Protein AF-A0A3C0AWY4-F1 (afdb_monomer_lite)

Foldseek 3Di:
DDDPPVVVVVVVVVCCQPPNPLPDPCLLAADFQDDCVLVVLLVVLVVQADADDADALVVLLVLLVPLLLVVLVVQLVPQPQWDQDPVHIDDDQVRADADDVVSCNRVSLVVRLVRLLNYPPLQRSLSSLLSSLLSLLVSVVRHNNVVCPSVVVSVVSLSSSLSSLLNCLVDPDLVSNLNSLVSLLVSLLDPSNLLVLLSSLSSLLSLLSQLLDPSRLVSSVVSLVSNVVSLVVLLVVQDDPPPPPDDDDDDDDDPPPPDDDDDLVRLVVCCVVPVVVDDPNSSSVNSSVSNVVSSLSSVLNSCSSNVVSVVSLVSLLVVCVDVVSVVSNLSVCSSVVVVVVNVVSVVVSVVVPD

Sequence (354 aa):
MGNFNRRQDADDLTDYVNNGWLSSAEFDGPTFLWNHMIREASQEDAEQRNDVPVAGLSDANTVISMPMQWYFDGLASMVPTAERTEGGVEIPRMDMPTFRLDSQALSGVDAVVGNAVVSTRWLDAVGNLAKAVEMTARFVGNVADRDNEGFDYLKDLIQTVRVYVDAVACNADPMTGEQALRMITQVACNDDFRLNAMQMVELLSCGLSFAQWDDTRMFAYDALNKGLEAMGDFMAKHPAAGDSGGSRTGAKADPEQAAGQLSSDDLHNLAMLDPALLSDKEIAQTAGDQFEHAVQFLRHDLMRISGDADEADAFLRDHHDSEPLADAYAARLIAAERWQDLLNFVDLVERDAP

pLDDT: mean 85.35, std 16.56, range [28.7, 98.75]

Structure (mmCIF, N/CA/C/O backbone):
data_AF-A0A3C0AWY4-F1
#
_entry.id   AF-A0A3C0AWY4-F1
#
loop_
_atom_site.group_PDB
_atom_site.id
_atom_site.type_symbol
_atom_site.label_atom_id
_atom_site.label_alt_id
_atom_site.label_comp_id
_atom_site.label_asym_id
_atom_site.label_entity_id
_atom_site.label_seq_id
_atom_site.pdbx_PDB_ins_code
_atom_site.Cartn_x
_atom_site.Cartn_y
_atom_site.Cartn_z
_atom_site.occupancy
_atom_site.B_iso_or_equiv
_atom_site.auth_seq_id
_atom_site.auth_comp_id
_atom_site.auth_asym_id
_atom_site.auth_atom_id
_atom_site.pdbx_PD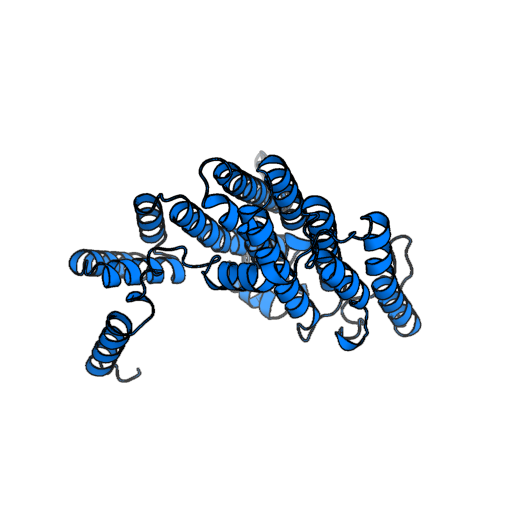B_model_num
ATOM 1 N N . MET A 1 1 ? -27.439 23.623 -15.590 1.00 40.75 1 MET A N 1
ATOM 2 C CA . MET A 1 1 ? -27.972 23.584 -14.214 1.00 40.75 1 MET A CA 1
ATOM 3 C C . MET A 1 1 ? -28.958 22.435 -14.141 1.00 40.75 1 MET A C 1
ATOM 5 O O . MET A 1 1 ? -30.057 22.558 -14.670 1.00 40.75 1 MET A O 1
ATOM 9 N N . GLY A 1 2 ? -28.502 21.284 -13.639 1.00 44.75 2 GLY A N 1
ATOM 10 C CA . GLY A 1 2 ? -29.345 20.105 -13.446 1.00 44.75 2 GLY A CA 1
ATOM 11 C C . GLY A 1 2 ? -30.441 20.408 -12.429 1.00 44.75 2 GLY A C 1
ATOM 12 O O . GLY A 1 2 ? -30.239 21.186 -11.501 1.00 44.75 2 GLY A O 1
ATOM 13 N N . ASN A 1 3 ? -31.628 19.864 -12.662 1.00 47.00 3 ASN A N 1
ATOM 14 C CA . ASN A 1 3 ? -32.795 20.096 -11.825 1.00 47.00 3 ASN A CA 1
ATOM 15 C C . ASN A 1 3 ? -32.606 19.327 -10.503 1.00 47.00 3 ASN A C 1
ATOM 17 O O . ASN A 1 3 ? -32.886 18.134 -10.461 1.00 47.00 3 ASN A O 1
ATOM 21 N N . PHE A 1 4 ? -32.083 19.988 -9.465 1.00 55.56 4 PHE A N 1
ATOM 22 C CA . PHE A 1 4 ? -31.931 19.425 -8.117 1.00 55.56 4 PHE A CA 1
ATOM 23 C C . PHE A 1 4 ? -33.300 19.006 -7.574 1.00 55.56 4 PHE A C 1
ATOM 25 O O . PHE A 1 4 ? -34.129 19.853 -7.221 1.00 55.56 4 PHE A O 1
ATOM 32 N N . ASN A 1 5 ? -33.560 17.702 -7.518 1.00 78.38 5 ASN A N 1
ATOM 33 C CA . ASN A 1 5 ? -34.783 17.174 -6.937 1.00 78.38 5 ASN A CA 1
ATOM 34 C C . ASN A 1 5 ? -34.539 16.877 -5.458 1.00 78.38 5 ASN A C 1
ATOM 36 O O . ASN A 1 5 ? -34.408 15.724 -5.071 1.00 78.38 5 ASN A O 1
ATOM 40 N N . ARG A 1 6 ? -34.558 17.929 -4.631 1.00 72.81 6 ARG A N 1
ATOM 41 C CA . ARG A 1 6 ? -34.290 17.868 -3.179 1.00 72.81 6 ARG A CA 1
ATOM 42 C C . ARG A 1 6 ? -35.059 16.784 -2.417 1.00 72.81 6 ARG A C 1
ATOM 44 O O . ARG A 1 6 ? -34.667 16.428 -1.316 1.00 72.81 6 ARG A O 1
ATOM 51 N N . ARG A 1 7 ? -36.196 16.320 -2.949 1.00 73.25 7 ARG A N 1
ATOM 52 C CA . ARG A 1 7 ? -36.949 15.199 -2.373 1.00 73.25 7 ARG A CA 1
ATOM 53 C C . ARG A 1 7 ? -36.264 13.863 -2.621 1.00 73.25 7 ARG A C 1
ATOM 55 O O . ARG A 1 7 ? -36.153 13.092 -1.688 1.00 73.25 7 ARG A O 1
ATOM 62 N N . GLN A 1 8 ? -35.805 13.635 -3.849 1.00 78.19 8 GLN A N 1
ATOM 63 C CA . GLN A 1 8 ? -35.058 12.433 -4.194 1.00 78.19 8 GLN A CA 1
ATOM 64 C C . GLN A 1 8 ? -33.749 12.384 -3.406 1.00 78.19 8 GLN A C 1
ATOM 66 O O . GLN A 1 8 ? -33.491 11.384 -2.764 1.00 78.19 8 GLN A O 1
ATOM 71 N N . ASP A 1 9 ? -33.007 13.492 -3.343 1.00 77.06 9 ASP A N 1
ATOM 72 C CA . ASP A 1 9 ? -31.740 13.548 -2.600 1.00 77.06 9 ASP A CA 1
ATOM 73 C C . ASP A 1 9 ? -31.945 13.284 -1.093 1.00 77.06 9 ASP A C 1
ATOM 75 O O . ASP A 1 9 ? -31.142 12.613 -0.451 1.00 77.06 9 ASP A O 1
ATOM 79 N N . ALA A 1 10 ? -33.046 13.784 -0.517 1.00 73.00 10 ALA A N 1
ATOM 80 C CA . ALA A 1 10 ? -33.399 13.518 0.876 1.00 73.00 10 ALA A CA 1
ATOM 81 C C . ALA A 1 10 ? -33.835 12.063 1.104 1.00 73.00 10 ALA A C 1
ATOM 83 O O . ALA A 1 10 ? -33.496 11.490 2.139 1.00 73.00 10 ALA A O 1
ATOM 84 N N . ASP A 1 11 ? -34.571 11.472 0.162 1.00 78.00 11 ASP A N 1
ATOM 85 C CA . ASP A 1 11 ? -34.963 10.063 0.210 1.00 78.00 11 ASP A CA 1
ATOM 86 C C . ASP A 1 11 ? -33.724 9.154 0.067 1.00 78.00 11 ASP A C 1
ATOM 88 O O . ASP A 1 11 ? -33.581 8.208 0.839 1.00 78.00 11 ASP A O 1
ATOM 92 N N . ASP A 1 12 ? -32.787 9.492 -0.824 1.00 78.12 12 ASP A N 1
ATOM 93 C CA . ASP A 1 12 ? -31.525 8.771 -1.043 1.00 78.12 12 ASP A CA 1
ATOM 94 C C . ASP A 1 12 ? -30.602 8.865 0.186 1.00 78.12 12 ASP A C 1
ATOM 96 O O . ASP A 1 12 ? -30.050 7.859 0.632 1.00 78.12 12 ASP A O 1
ATOM 100 N N . LEU A 1 13 ? -30.485 10.051 0.801 1.00 71.44 13 LEU A N 1
ATOM 101 C CA . LEU A 1 13 ? -29.760 10.223 2.063 1.00 71.44 13 LEU A CA 1
ATOM 102 C C . LEU A 1 13 ? -30.421 9.409 3.183 1.00 71.44 13 LEU A C 1
ATOM 104 O O . LEU A 1 13 ? -29.745 8.741 3.956 1.00 71.44 13 LEU A O 1
ATOM 108 N N . THR A 1 14 ? -31.753 9.432 3.262 1.00 73.06 14 THR A N 1
ATOM 109 C CA . THR A 1 14 ? -32.505 8.665 4.263 1.00 73.06 14 THR A CA 1
ATOM 110 C C . THR A 1 14 ? -32.286 7.162 4.081 1.00 73.06 14 THR A C 1
ATOM 112 O O . THR A 1 14 ? -32.142 6.447 5.073 1.00 73.06 14 THR A O 1
ATOM 115 N N . ASP A 1 15 ? -32.231 6.670 2.845 1.00 76.06 15 ASP A N 1
ATOM 116 C CA . ASP A 1 15 ? -31.934 5.267 2.548 1.00 76.06 15 ASP A CA 1
ATOM 117 C C . ASP A 1 15 ? -30.486 4.902 2.907 1.00 76.06 15 ASP A C 1
ATOM 119 O O . ASP A 1 15 ? -30.256 3.908 3.595 1.00 76.06 15 ASP A O 1
ATOM 123 N N . TYR A 1 16 ? -29.515 5.753 2.558 1.00 69.69 16 TYR A N 1
ATOM 124 C CA . TYR A 1 16 ? -28.108 5.580 2.932 1.00 69.69 16 TYR A CA 1
ATOM 125 C C . TYR A 1 16 ? -27.903 5.501 4.454 1.00 69.69 16 TYR A C 1
ATOM 127 O O . TYR A 1 16 ? -27.139 4.666 4.937 1.00 69.69 16 TYR A O 1
ATOM 135 N N . VAL A 1 17 ? -28.622 6.318 5.227 1.00 67.31 17 VAL A N 1
ATOM 136 C CA . VAL A 1 17 ? -28.543 6.311 6.697 1.00 67.31 17 VAL A CA 1
ATOM 137 C C . VAL A 1 17 ? -29.181 5.069 7.303 1.00 67.31 17 VAL A C 1
ATOM 139 O O . VAL A 1 17 ? -28.604 4.452 8.194 1.00 67.31 17 VAL A O 1
ATOM 142 N N . ASN A 1 18 ? -30.374 4.698 6.836 1.00 69.62 18 ASN A N 1
ATOM 143 C CA . ASN A 1 18 ? -31.156 3.641 7.477 1.00 69.62 18 ASN A CA 1
ATOM 144 C C . ASN A 1 18 ? -30.779 2.232 7.010 1.00 69.62 18 ASN A C 1
ATOM 146 O O . ASN A 1 18 ? -30.920 1.285 7.778 1.00 69.62 18 ASN A O 1
ATOM 150 N N . ASN A 1 19 ? -30.337 2.093 5.759 1.00 70.00 19 ASN A N 1
ATOM 151 C CA . ASN A 1 19 ? -30.082 0.806 5.111 1.00 70.00 19 ASN A CA 1
ATOM 152 C C . ASN A 1 19 ? -28.659 0.690 4.536 1.00 70.00 19 ASN A C 1
ATOM 154 O O . ASN A 1 19 ? -28.285 -0.381 4.060 1.00 70.00 19 ASN A O 1
ATOM 158 N N . GLY A 1 20 ? -27.873 1.771 4.548 1.00 61.91 20 GLY A N 1
ATOM 159 C CA . GLY A 1 20 ? -26.500 1.784 4.048 1.00 61.91 20 GLY A CA 1
ATOM 160 C C . GLY A 1 20 ? -25.457 1.388 5.093 1.00 61.91 20 GLY A C 1
ATOM 161 O O . GLY A 1 20 ? -25.766 0.982 6.217 1.00 61.91 20 GLY A O 1
ATOM 162 N N . TRP A 1 21 ? -24.187 1.527 4.707 1.00 64.88 21 TRP A N 1
ATOM 163 C CA . TRP A 1 21 ? -23.019 1.109 5.492 1.00 64.88 21 TRP A CA 1
ATOM 164 C C . TRP A 1 21 ? -22.935 1.768 6.884 1.00 64.88 21 TRP A C 1
ATOM 166 O O . TRP A 1 21 ? -22.440 1.141 7.823 1.00 64.88 21 TRP A O 1
ATOM 176 N N . LEU A 1 22 ? -23.515 2.967 7.044 1.00 61.53 22 LEU A N 1
ATOM 177 C CA . LEU A 1 22 ? -23.615 3.701 8.316 1.00 61.53 22 LEU A CA 1
ATOM 178 C C . LEU A 1 22 ? -24.348 2.933 9.426 1.00 61.53 22 LEU A C 1
ATOM 180 O O . LEU A 1 22 ? -24.093 3.161 10.604 1.00 61.53 22 LEU A O 1
ATOM 184 N N . SER A 1 23 ? -25.263 2.034 9.057 1.00 56.12 23 SER A N 1
ATOM 185 C CA . SER A 1 23 ? -26.052 1.233 10.002 1.00 56.12 23 SER A CA 1
ATOM 186 C C . SER A 1 23 ? -25.311 -0.006 10.526 1.00 56.12 23 SER A C 1
ATOM 188 O O . SER A 1 23 ? -25.802 -0.692 11.428 1.00 56.12 23 SER A O 1
ATOM 190 N N . SER A 1 24 ? -24.130 -0.313 9.973 1.00 60.44 24 SER A N 1
ATOM 191 C CA . SER A 1 24 ? -23.305 -1.431 10.430 1.00 60.44 24 SER A CA 1
ATOM 192 C C . SER A 1 24 ? -22.602 -1.089 11.748 1.00 60.44 24 SER A C 1
ATOM 194 O O . SER A 1 24 ? -22.163 0.038 11.967 1.00 60.44 24 SER A O 1
ATOM 196 N N . ALA A 1 25 ? -22.416 -2.088 12.616 1.00 53.47 25 ALA A N 1
ATOM 197 C CA . ALA A 1 25 ? -21.621 -1.946 13.843 1.00 53.47 25 ALA A CA 1
ATOM 198 C C . ALA A 1 25 ? -20.124 -1.655 13.577 1.00 53.47 25 ALA A C 1
ATOM 200 O O . ALA A 1 25 ? -19.346 -1.513 14.515 1.00 53.47 25 ALA A O 1
ATOM 201 N N . GLU A 1 26 ? -19.725 -1.587 12.306 1.00 57.38 26 GLU A N 1
ATOM 202 C CA . GLU A 1 26 ? -18.356 -1.422 11.821 1.00 57.38 26 GLU A CA 1
ATOM 203 C C . GLU A 1 26 ? -18.045 0.014 11.395 1.00 57.38 26 GLU A C 1
ATOM 205 O O . GLU A 1 26 ? -16.881 0.355 11.199 1.00 57.38 26 GLU A O 1
ATOM 210 N N . PHE A 1 27 ? -19.064 0.869 11.270 1.00 55.97 27 PHE A N 1
ATOM 211 C CA . PHE A 1 27 ? -18.904 2.251 10.821 1.00 55.97 27 PHE A CA 1
A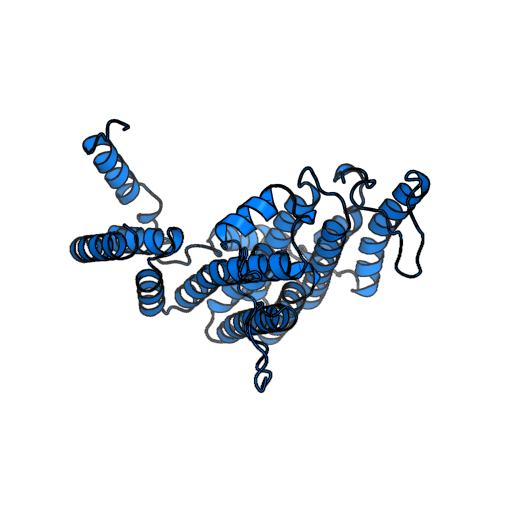TOM 212 C C . PHE A 1 27 ? -18.071 3.115 11.794 1.00 55.97 27 PHE A C 1
ATOM 214 O O . PHE A 1 27 ? -17.448 4.099 11.394 1.00 55.97 27 PHE A O 1
ATOM 221 N N . ASP A 1 28 ? -17.987 2.715 13.067 1.00 62.72 28 ASP A N 1
ATOM 222 C CA . ASP A 1 28 ? -17.114 3.353 14.063 1.00 62.72 28 ASP A CA 1
ATOM 223 C C . ASP A 1 28 ? -15.619 3.008 13.871 1.00 62.72 28 ASP A C 1
ATOM 225 O O . ASP A 1 28 ? -14.759 3.516 14.589 1.00 62.72 28 ASP A O 1
ATOM 229 N N . GLY A 1 29 ? -15.295 2.141 12.908 1.00 67.81 29 GLY A N 1
ATOM 230 C CA . GLY A 1 29 ? -13.943 1.705 12.582 1.00 67.81 29 GLY A CA 1
ATOM 231 C C . GLY A 1 29 ? -13.141 2.674 11.695 1.00 67.81 29 GLY A C 1
ATOM 232 O O . GLY A 1 29 ? -13.581 3.790 11.397 1.00 67.81 29 GLY A O 1
ATOM 233 N N . PRO A 1 30 ? -11.925 2.268 11.283 1.00 76.38 30 PRO A N 1
ATOM 234 C CA . PRO A 1 30 ? -11.149 2.965 10.250 1.00 76.38 30 PRO A CA 1
ATOM 235 C C . PRO A 1 30 ? -11.948 3.109 8.947 1.00 76.38 30 PRO A C 1
ATOM 237 O O . PRO A 1 30 ? -12.843 2.313 8.661 1.00 76.38 30 PRO A O 1
ATOM 240 N N . THR A 1 31 ? -11.637 4.146 8.170 1.00 80.94 31 THR A N 1
ATOM 241 C CA . THR A 1 31 ? -12.500 4.611 7.073 1.00 80.94 31 THR A CA 1
ATOM 242 C C . THR A 1 31 ? -11.837 4.513 5.705 1.00 80.94 31 THR A C 1
ATOM 244 O O . THR A 1 31 ? -12.542 4.326 4.716 1.00 80.94 31 THR A O 1
ATOM 247 N N . PHE A 1 32 ? -10.510 4.625 5.621 1.00 88.50 32 PHE A N 1
ATOM 248 C CA . PHE A 1 32 ? -9.851 4.896 4.342 1.00 88.50 32 PHE A CA 1
ATOM 249 C C . PHE A 1 32 ? -8.981 3.750 3.843 1.00 88.50 32 PHE A C 1
ATOM 251 O O . PHE A 1 32 ? -9.161 3.257 2.733 1.00 88.50 32 PHE A O 1
ATOM 258 N N . LEU A 1 33 ? -8.004 3.344 4.647 1.00 88.50 33 LEU A N 1
ATOM 259 C CA . LEU A 1 33 ? -6.990 2.382 4.254 1.00 88.50 33 LEU A CA 1
ATOM 260 C C . LEU A 1 33 ? -7.317 1.006 4.815 1.00 88.50 33 LEU A C 1
ATOM 262 O O . LEU A 1 33 ? -7.169 0.026 4.094 1.00 88.50 33 LEU A O 1
ATOM 266 N N . TRP A 1 34 ? -7.778 0.888 6.059 1.00 84.25 34 TRP A N 1
ATOM 267 C CA . TRP A 1 34 ? -8.100 -0.420 6.642 1.00 84.25 34 TRP A CA 1
ATOM 268 C C . TRP A 1 34 ? -9.602 -0.704 6.625 1.00 84.25 34 TRP A C 1
ATOM 270 O O . TRP A 1 34 ? -10.400 0.157 6.980 1.00 84.25 34 TRP A O 1
ATOM 280 N N . ASN A 1 35 ? -9.987 -1.933 6.270 1.00 80.50 35 ASN A N 1
ATOM 281 C CA . ASN A 1 35 ? -11.368 -2.410 6.355 1.00 80.50 35 ASN A CA 1
ATOM 282 C C . ASN A 1 35 ? -11.436 -3.860 6.870 1.00 80.50 35 ASN A C 1
ATOM 284 O O . ASN A 1 35 ? -10.434 -4.583 6.876 1.00 80.50 35 ASN A O 1
ATOM 288 N N . HIS A 1 36 ? -12.631 -4.296 7.284 1.00 75.88 36 HIS A N 1
ATOM 289 C CA . HIS A 1 36 ? -12.858 -5.651 7.800 1.00 75.88 36 HIS A CA 1
ATOM 290 C C . HIS A 1 36 ? -12.514 -6.743 6.776 1.00 75.88 36 HIS A C 1
ATOM 292 O O . HIS A 1 36 ? -12.084 -7.819 7.178 1.00 75.88 36 HIS A O 1
ATOM 298 N N . MET A 1 37 ? -12.598 -6.455 5.471 1.00 83.81 37 MET A N 1
ATOM 299 C CA . MET A 1 37 ? -12.267 -7.414 4.409 1.00 83.81 37 MET A CA 1
ATOM 300 C C . MET A 1 37 ? -10.816 -7.907 4.496 1.00 83.81 37 MET A C 1
ATOM 302 O O . MET A 1 37 ? -10.544 -9.059 4.170 1.00 83.81 37 MET A O 1
ATOM 306 N N . ILE A 1 38 ? -9.875 -7.073 4.965 1.00 88.50 38 ILE A N 1
ATOM 307 C CA . ILE A 1 38 ? -8.487 -7.508 5.208 1.00 88.50 38 ILE A CA 1
ATOM 308 C C . ILE A 1 38 ? -8.456 -8.592 6.290 1.00 88.50 38 ILE A C 1
ATOM 310 O O . ILE A 1 38 ? -7.777 -9.608 6.130 1.00 88.50 38 ILE A O 1
ATOM 314 N N . ARG A 1 39 ? -9.203 -8.388 7.382 1.00 88.81 39 ARG A N 1
ATOM 315 C CA . ARG A 1 39 ? -9.295 -9.342 8.492 1.00 88.81 39 ARG A CA 1
ATOM 316 C C . ARG A 1 39 ? -10.018 -10.620 8.075 1.00 88.81 39 ARG A C 1
ATOM 318 O O . ARG A 1 39 ? -9.568 -11.700 8.446 1.00 88.81 39 ARG A O 1
ATOM 325 N N . GLU A 1 40 ? -11.097 -10.515 7.310 1.00 89.50 40 GLU A N 1
ATOM 326 C CA . GLU A 1 40 ? -11.831 -11.675 6.795 1.00 89.50 40 GLU A CA 1
ATOM 327 C C . GLU A 1 40 ? -10.949 -12.523 5.878 1.00 89.50 40 GLU A C 1
ATOM 329 O O . GLU A 1 40 ? -10.754 -13.702 6.157 1.00 89.50 40 GLU A O 1
ATOM 334 N N . ALA A 1 41 ? -10.305 -11.915 4.876 1.00 91.56 41 ALA A N 1
ATOM 335 C CA . ALA A 1 41 ? -9.378 -12.621 3.989 1.00 91.56 41 ALA A CA 1
ATOM 336 C C . ALA A 1 41 ? -8.218 -13.271 4.767 1.00 91.56 41 ALA A C 1
ATOM 338 O O . ALA A 1 41 ? -7.852 -14.423 4.537 1.00 91.56 41 ALA A O 1
ATOM 339 N N . SER A 1 42 ? -7.669 -12.558 5.755 1.00 92.12 42 SER A N 1
ATOM 340 C CA . SER A 1 42 ? -6.609 -13.063 6.634 1.00 92.12 42 SER A CA 1
ATOM 341 C C . SER A 1 42 ? -7.047 -14.309 7.414 1.00 92.12 42 SER A C 1
ATOM 343 O O . SER A 1 42 ? -6.264 -15.259 7.541 1.00 92.12 42 SER A O 1
ATOM 345 N N . GLN A 1 43 ? -8.294 -14.336 7.895 1.00 90.88 43 GLN A N 1
ATOM 346 C CA . GLN A 1 43 ? -8.886 -15.471 8.605 1.00 90.88 43 GLN A CA 1
ATOM 347 C C . GLN A 1 43 ? -9.235 -16.638 7.677 1.00 90.88 43 GLN A C 1
ATOM 349 O O . GLN A 1 43 ? -8.967 -17.781 8.043 1.00 90.88 43 GLN A O 1
ATOM 354 N N . GLU A 1 44 ? -9.775 -16.373 6.487 1.00 91.12 44 GLU A N 1
ATOM 355 C CA . GLU A 1 44 ? -10.049 -17.402 5.474 1.00 91.12 44 GLU A CA 1
ATOM 356 C C . GLU A 1 44 ? -8.767 -18.150 5.078 1.00 91.12 44 GLU A C 1
ATOM 358 O O . GLU A 1 44 ? -8.737 -19.382 5.020 1.00 91.12 44 GLU A O 1
ATOM 363 N N . ASP A 1 45 ? -7.667 -17.417 4.908 1.00 90.81 45 ASP A N 1
ATOM 364 C CA . ASP A 1 45 ? -6.358 -17.996 4.610 1.00 90.81 45 ASP A CA 1
ATOM 365 C C . ASP A 1 45 ? -5.758 -18.779 5.789 1.00 90.81 45 ASP A C 1
ATOM 367 O O . ASP A 1 45 ? -4.881 -19.627 5.594 1.00 90.81 45 ASP A O 1
ATOM 371 N N . ALA A 1 46 ? -6.181 -18.510 7.030 1.00 88.75 46 ALA A N 1
ATOM 372 C CA . ALA A 1 46 ? -5.569 -19.094 8.224 1.00 88.75 46 ALA A CA 1
ATOM 373 C C . ALA A 1 46 ? -5.672 -20.627 8.248 1.00 88.75 46 ALA A C 1
ATOM 375 O O . ALA A 1 46 ? -4.750 -21.286 8.726 1.00 88.75 46 ALA A O 1
ATOM 376 N N . GLU A 1 47 ? -6.737 -21.200 7.680 1.00 84.88 47 GLU A N 1
ATOM 377 C CA . GLU A 1 47 ? -6.912 -22.655 7.567 1.00 84.88 47 GLU A CA 1
ATOM 378 C C . GLU A 1 47 ? -5.907 -23.309 6.603 1.00 84.88 47 GLU A C 1
ATOM 380 O O . GLU A 1 47 ? -5.619 -24.504 6.708 1.00 84.88 47 GLU A O 1
ATOM 385 N N . GLN A 1 48 ? -5.360 -22.534 5.664 1.00 86.25 48 GLN A N 1
ATOM 386 C CA . GLN A 1 48 ? -4.422 -23.009 4.645 1.00 86.25 48 GLN A CA 1
ATOM 387 C C . GLN A 1 48 ? -2.957 -22.782 5.045 1.00 86.25 48 GLN A C 1
ATOM 389 O O . GLN A 1 48 ? -2.059 -23.423 4.485 1.00 86.25 48 GLN A O 1
ATOM 394 N N . ARG A 1 49 ? -2.696 -21.917 6.036 1.00 93.81 49 ARG A N 1
ATOM 395 C CA . ARG A 1 49 ? -1.343 -21.640 6.533 1.00 93.81 49 ARG A CA 1
ATOM 396 C C . ARG A 1 49 ? -0.824 -22.768 7.415 1.00 93.81 49 ARG A C 1
ATOM 398 O O . ARG A 1 49 ? -1.502 -23.257 8.311 1.00 93.81 49 ARG A O 1
ATOM 405 N N . ASN A 1 50 ? 0.417 -23.172 7.174 1.00 93.94 50 ASN A N 1
ATOM 406 C CA . ASN A 1 50 ? 1.074 -24.266 7.883 1.00 93.94 50 ASN A CA 1
ATOM 407 C C . ASN A 1 50 ? 2.543 -23.925 8.168 1.00 93.94 50 ASN A C 1
ATOM 409 O O . ASN A 1 50 ? 3.127 -23.071 7.504 1.00 93.94 50 ASN A O 1
ATOM 413 N N . ASP A 1 51 ? 3.190 -24.631 9.100 1.00 95.38 51 ASP A N 1
ATOM 414 C CA . ASP A 1 51 ? 4.647 -24.522 9.293 1.00 95.38 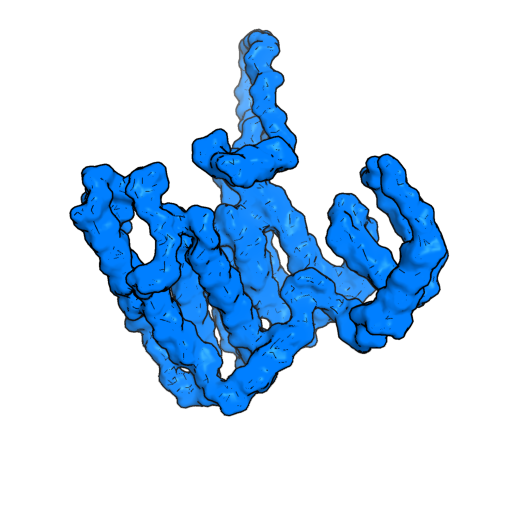51 ASP A CA 1
ATOM 415 C C . ASP A 1 51 ? 5.389 -25.236 8.153 1.00 95.38 51 ASP A C 1
ATOM 417 O O . ASP A 1 51 ? 5.904 -26.349 8.289 1.00 95.38 51 ASP A O 1
ATOM 421 N N . VAL A 1 52 ? 5.394 -24.596 6.985 1.00 93.88 52 VAL A N 1
ATOM 422 C CA . VAL A 1 52 ? 6.101 -25.051 5.792 1.00 93.88 52 VAL A CA 1
ATOM 423 C C . VAL A 1 52 ? 7.347 -24.202 5.552 1.00 93.88 52 VAL A C 1
ATOM 425 O O . VAL A 1 52 ? 7.332 -22.992 5.801 1.00 93.88 52 VAL A O 1
ATOM 428 N N . PRO A 1 53 ? 8.444 -24.808 5.060 1.00 95.25 53 PRO A N 1
ATOM 429 C CA . PRO A 1 53 ? 9.640 -24.065 4.704 1.00 95.25 53 PRO A CA 1
ATOM 430 C C . PRO A 1 53 ? 9.357 -22.964 3.685 1.00 95.25 53 PRO A C 1
ATOM 432 O O . PRO A 1 53 ? 8.629 -23.163 2.710 1.00 95.25 53 PRO A O 1
ATOM 435 N N . VAL A 1 54 ? 10.006 -21.828 3.906 1.00 96.75 54 VAL A N 1
ATOM 436 C CA . VAL A 1 54 ? 10.049 -20.706 2.976 1.00 96.75 54 VAL A CA 1
ATOM 437 C C . VAL A 1 54 ? 11.424 -20.701 2.313 1.00 96.75 54 VAL A C 1
ATOM 439 O O . VAL A 1 54 ? 12.423 -21.025 2.963 1.00 96.75 54 VAL A O 1
ATOM 442 N N . ALA A 1 55 ? 11.486 -20.384 1.019 1.00 94.81 55 ALA A N 1
ATOM 443 C CA . ALA A 1 55 ? 12.757 -20.226 0.317 1.00 94.81 55 ALA A CA 1
ATOM 444 C C . ALA A 1 55 ? 13.643 -19.198 1.039 1.00 94.81 55 ALA A C 1
ATOM 446 O O . ALA A 1 55 ? 13.159 -18.140 1.441 1.00 94.81 55 ALA A O 1
ATOM 447 N N . GLY A 1 56 ? 14.940 -19.483 1.186 1.00 97.06 56 GLY A N 1
ATOM 448 C CA . GLY A 1 56 ? 15.865 -18.509 1.760 1.00 97.06 56 GLY A CA 1
ATOM 449 C C . GLY A 1 56 ? 15.914 -17.240 0.906 1.00 97.06 56 GLY A C 1
ATOM 450 O O . GLY A 1 56 ? 15.797 -17.311 -0.316 1.00 97.06 56 GLY A O 1
ATOM 451 N N . LEU A 1 57 ? 16.137 -16.078 1.525 1.00 96.38 57 LEU A N 1
ATOM 452 C CA . LEU A 1 57 ? 16.039 -14.781 0.838 1.00 96.38 57 LEU A CA 1
ATOM 453 C C . LEU A 1 57 ? 16.943 -14.666 -0.408 1.00 96.38 57 LEU A C 1
ATOM 455 O O . LEU A 1 57 ? 16.575 -14.036 -1.396 1.00 96.38 57 LEU A O 1
ATOM 459 N N . SER A 1 58 ? 18.120 -15.303 -0.384 1.00 97.06 58 SER A N 1
ATOM 460 C CA . SER A 1 58 ? 19.032 -15.365 -1.539 1.00 97.06 58 SER A CA 1
ATOM 461 C C . SER A 1 58 ? 18.454 -16.179 -2.702 1.00 97.06 58 SER A C 1
ATOM 463 O O . SER A 1 58 ? 18.613 -15.804 -3.867 1.00 97.06 58 SER A O 1
ATOM 465 N N . ASP A 1 59 ? 17.779 -17.286 -2.394 1.00 97.25 59 ASP A N 1
ATOM 466 C CA . ASP A 1 59 ? 17.138 -18.138 -3.393 1.00 97.25 59 ASP A CA 1
ATOM 467 C C . ASP A 1 59 ? 15.909 -17.428 -3.959 1.00 97.25 59 ASP A C 1
ATOM 469 O O . ASP A 1 59 ? 15.762 -17.349 -5.175 1.00 97.25 59 ASP A O 1
ATOM 473 N N . ALA A 1 60 ? 15.092 -16.812 -3.097 1.00 97.75 60 ALA A N 1
ATOM 474 C CA . ALA A 1 60 ? 13.957 -15.988 -3.503 1.00 97.75 60 ALA A CA 1
ATOM 475 C C . ALA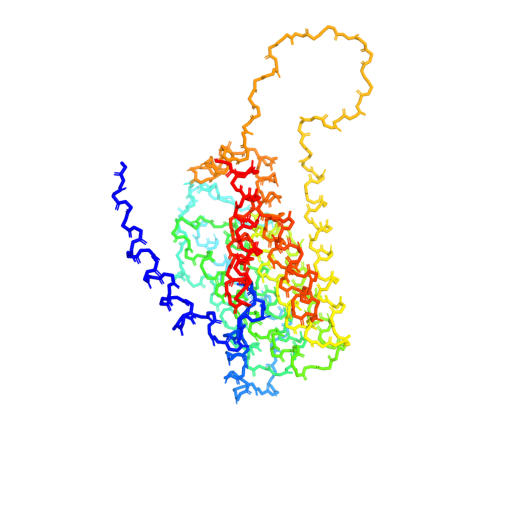 A 1 60 ? 14.384 -14.860 -4.458 1.00 97.75 60 ALA A C 1
ATOM 477 O O . ALA A 1 60 ? 13.820 -14.716 -5.540 1.00 97.75 60 ALA A O 1
ATOM 478 N N . ASN A 1 61 ? 15.448 -14.124 -4.120 1.00 97.25 61 ASN A N 1
ATOM 479 C CA . ASN A 1 61 ? 16.018 -13.092 -4.988 1.00 97.25 61 ASN A CA 1
ATOM 480 C C . ASN A 1 61 ? 16.459 -13.647 -6.353 1.00 97.25 61 ASN A C 1
ATOM 482 O O . ASN A 1 61 ? 16.274 -12.999 -7.380 1.00 97.25 61 ASN A O 1
ATOM 486 N N . THR A 1 62 ? 17.026 -14.852 -6.388 1.00 97.50 62 THR A N 1
ATOM 487 C CA . THR A 1 62 ? 17.450 -15.494 -7.642 1.00 97.50 62 THR A CA 1
ATOM 488 C C . THR A 1 62 ? 16.246 -15.909 -8.489 1.00 97.50 62 THR A C 1
ATOM 490 O O . THR A 1 62 ? 16.220 -15.654 -9.691 1.00 97.50 62 THR A O 1
ATOM 493 N N . VAL A 1 63 ? 15.230 -16.505 -7.859 1.00 98.12 63 VAL A N 1
ATOM 494 C CA . VAL A 1 63 ? 13.998 -16.953 -8.524 1.00 98.12 63 VAL A CA 1
ATOM 495 C C . VAL A 1 63 ? 13.226 -15.773 -9.113 1.00 98.12 63 VAL A C 1
ATOM 497 O O . VAL A 1 63 ? 12.741 -15.882 -10.236 1.00 98.12 63 VAL A O 1
ATOM 500 N N . ILE A 1 64 ? 13.159 -14.642 -8.404 1.00 98.38 64 ILE A N 1
ATOM 501 C CA . ILE A 1 64 ? 12.502 -13.424 -8.896 1.00 98.38 64 ILE A CA 1
ATOM 502 C C . ILE A 1 64 ? 13.327 -12.748 -9.998 1.00 98.38 64 ILE A C 1
ATOM 504 O O . ILE A 1 64 ? 12.780 -12.362 -11.027 1.00 98.38 64 ILE A O 1
ATOM 508 N N . SER A 1 65 ? 14.642 -12.594 -9.805 1.00 96.94 65 SER A N 1
ATOM 509 C CA . SER A 1 65 ? 15.465 -11.786 -10.722 1.00 96.94 65 SER A CA 1
ATOM 510 C C . SER A 1 65 ? 15.661 -12.433 -12.091 1.00 96.94 65 SER A C 1
ATOM 512 O O . SER A 1 65 ? 15.767 -11.722 -13.088 1.00 96.94 65 SER A O 1
ATOM 514 N N . MET A 1 66 ? 15.692 -13.765 -12.168 1.00 96.81 66 MET A N 1
ATOM 515 C CA . MET A 1 66 ? 16.031 -14.471 -13.403 1.00 96.81 66 MET A CA 1
ATOM 516 C C . MET A 1 66 ? 15.013 -14.243 -14.547 1.00 96.81 66 MET A C 1
ATOM 518 O O . MET A 1 66 ? 15.454 -13.854 -15.631 1.00 96.81 66 MET A O 1
ATOM 522 N N . PRO A 1 67 ? 13.682 -14.391 -14.358 1.00 97.88 67 PRO A N 1
ATOM 523 C CA . PRO A 1 67 ? 12.706 -14.071 -15.406 1.00 97.88 67 PRO A CA 1
ATOM 524 C C . PRO A 1 67 ? 12.701 -12.588 -15.810 1.00 97.88 67 PRO A C 1
ATOM 526 O O . PRO A 1 67 ? 12.629 -12.280 -17.000 1.00 97.88 67 PRO A O 1
ATOM 529 N N . MET A 1 68 ? 12.855 -11.668 -14.848 1.00 97.44 68 MET A N 1
ATOM 530 C CA . MET A 1 68 ? 12.964 -10.228 -15.123 1.00 97.44 68 MET A CA 1
ATOM 531 C C . MET A 1 68 ? 14.192 -9.911 -15.989 1.00 97.44 68 MET A C 1
ATOM 533 O O . MET A 1 68 ? 14.111 -9.134 -16.938 1.00 97.44 68 MET A O 1
ATOM 537 N N . GLN A 1 69 ? 15.333 -10.543 -15.701 1.00 94.88 69 GLN A N 1
ATOM 538 C CA . GLN A 1 69 ? 16.548 -10.376 -16.493 1.00 94.88 69 GLN A CA 1
ATOM 539 C C . GLN A 1 69 ? 16.366 -10.906 -17.919 1.00 94.88 69 GLN A C 1
ATOM 541 O O . GLN A 1 69 ? 16.738 -10.228 -18.875 1.00 94.88 69 GLN A O 1
ATOM 546 N N . TRP A 1 70 ? 15.754 -12.083 -18.083 1.00 95.19 70 TRP A N 1
ATOM 547 C CA . TRP A 1 70 ? 15.465 -12.640 -19.407 1.00 95.19 70 TRP A CA 1
ATOM 548 C C . TRP A 1 70 ? 14.532 -11.758 -20.230 1.00 95.19 70 TRP A C 1
ATOM 550 O O . TRP A 1 70 ? 14.724 -11.649 -21.441 1.00 95.19 70 TRP A O 1
ATOM 560 N N . TYR A 1 71 ? 13.564 -11.106 -19.586 1.00 96.25 71 TYR A N 1
ATOM 561 C CA . TYR A 1 71 ? 12.703 -10.129 -20.241 1.00 96.25 71 TYR A CA 1
ATOM 562 C C . TYR A 1 71 ? 13.530 -8.988 -20.853 1.00 96.25 71 TYR A C 1
ATOM 564 O O . TYR A 1 71 ? 13.455 -8.747 -22.060 1.00 96.25 71 TYR A O 1
ATOM 572 N N . PHE A 1 72 ? 14.393 -8.348 -20.061 1.00 94.88 72 PHE A N 1
ATOM 573 C CA . PHE A 1 72 ? 15.247 -7.260 -20.546 1.00 94.88 72 PHE A CA 1
ATOM 574 C C . PHE A 1 72 ? 16.289 -7.717 -21.576 1.00 94.88 72 PHE A C 1
ATOM 576 O O . PHE A 1 72 ? 16.512 -7.028 -22.571 1.00 94.88 72 PHE A O 1
ATOM 583 N N . ASP A 1 73 ? 16.889 -8.896 -21.402 1.00 93.44 73 ASP A N 1
ATOM 584 C CA . ASP A 1 73 ? 17.797 -9.489 -22.389 1.00 93.44 73 ASP A CA 1
ATOM 585 C C . ASP A 1 73 ? 17.094 -9.764 -23.727 1.00 93.44 73 ASP A C 1
ATOM 587 O O . ASP A 1 73 ? 17.670 -9.536 -24.797 1.00 93.44 73 ASP A O 1
ATOM 591 N N . GLY A 1 74 ? 15.840 -10.217 -23.667 1.00 94.00 74 GLY A N 1
ATOM 592 C CA . GLY A 1 74 ? 14.969 -10.390 -24.823 1.00 94.00 74 GLY A CA 1
ATOM 593 C C . GLY A 1 74 ? 14.707 -9.063 -25.529 1.00 94.00 74 GLY A C 1
ATOM 594 O O . GLY A 1 74 ? 14.910 -8.972 -26.742 1.00 94.00 74 GLY A O 1
ATOM 595 N N . LEU A 1 75 ? 14.349 -8.013 -24.785 1.00 93.56 75 LEU A N 1
ATOM 596 C CA . LEU A 1 75 ? 14.169 -6.671 -25.342 1.00 93.56 75 LEU A CA 1
ATOM 597 C C . LEU A 1 75 ? 15.449 -6.143 -25.998 1.00 93.56 75 LEU A C 1
ATOM 599 O O . LEU A 1 75 ? 15.396 -5.683 -27.139 1.00 93.56 75 LEU A O 1
ATOM 603 N N . ALA A 1 76 ? 16.605 -6.286 -25.344 1.00 92.38 76 ALA A N 1
ATOM 604 C CA . ALA A 1 76 ? 17.894 -5.862 -25.893 1.00 92.38 76 ALA A CA 1
ATOM 605 C C . ALA A 1 76 ? 18.248 -6.539 -27.222 1.00 92.38 76 ALA A C 1
ATOM 607 O O . ALA A 1 76 ? 18.999 -5.988 -28.022 1.00 92.38 76 ALA A O 1
ATOM 608 N N . SER A 1 77 ? 17.735 -7.747 -27.463 1.00 92.00 77 SER A N 1
ATOM 609 C CA . SER A 1 77 ? 17.960 -8.459 -28.724 1.00 92.00 77 SER A CA 1
ATOM 610 C C . SER A 1 77 ? 17.102 -7.938 -29.884 1.00 92.00 77 SER A C 1
ATOM 612 O O . SER A 1 77 ? 17.428 -8.190 -31.044 1.00 92.00 77 SER A O 1
ATOM 614 N N . MET A 1 78 ? 16.015 -7.219 -29.583 1.00 92.25 78 MET A N 1
ATOM 615 C CA . MET A 1 78 ? 15.016 -6.770 -30.559 1.00 92.25 78 MET A CA 1
ATOM 616 C C . MET A 1 78 ? 15.005 -5.253 -30.762 1.00 92.25 78 MET A C 1
ATOM 618 O O . MET A 1 78 ? 14.654 -4.795 -31.849 1.00 92.25 78 MET A O 1
ATOM 622 N N . VAL A 1 79 ? 15.376 -4.476 -29.741 1.00 92.94 79 VAL A N 1
ATOM 623 C CA . VAL A 1 79 ? 15.351 -3.010 -29.761 1.00 92.94 79 VAL A CA 1
ATOM 624 C C . VAL A 1 79 ? 16.733 -2.474 -30.161 1.00 92.94 79 VAL A C 1
ATOM 626 O O . VAL A 1 79 ? 17.687 -2.643 -29.405 1.00 92.94 79 VAL A O 1
ATOM 629 N N . PRO A 1 80 ? 16.882 -1.808 -31.325 1.00 90.69 80 PRO A N 1
ATOM 630 C CA . PRO A 1 80 ? 18.193 -1.368 -31.817 1.00 90.69 80 PRO A CA 1
ATOM 631 C C . PRO A 1 80 ? 18.900 -0.328 -30.941 1.00 90.69 80 PRO A C 1
ATOM 633 O O . PRO A 1 80 ? 20.118 -0.206 -31.018 1.00 90.69 80 PRO A O 1
ATOM 636 N N . THR A 1 81 ? 18.144 0.437 -30.152 1.00 92.00 81 THR A N 1
ATOM 637 C CA . THR A 1 81 ? 18.651 1.472 -29.239 1.00 92.00 81 THR A CA 1
ATOM 638 C C . THR A 1 81 ? 18.975 0.936 -27.845 1.00 92.00 81 THR A C 1
ATOM 640 O O . THR A 1 81 ? 19.308 1.717 -26.960 1.00 92.00 81 THR A O 1
ATOM 643 N N . ALA A 1 82 ? 18.888 -0.381 -27.637 1.00 91.81 82 ALA A N 1
ATOM 644 C CA . ALA A 1 82 ? 19.252 -0.999 -26.374 1.00 91.81 82 ALA A CA 1
ATOM 645 C C . ALA A 1 82 ? 20.770 -0.994 -26.157 1.00 91.81 82 ALA A C 1
ATOM 647 O O . ALA A 1 82 ? 21.535 -1.493 -26.988 1.00 91.81 82 ALA A O 1
ATOM 648 N N . GLU A 1 83 ? 21.196 -0.512 -24.995 1.00 90.38 83 GLU A N 1
ATOM 649 C CA . GLU A 1 83 ? 22.587 -0.525 -24.561 1.00 90.38 83 GLU A CA 1
ATOM 650 C C . GLU A 1 83 ? 22.763 -1.478 -23.376 1.00 90.38 83 GLU A C 1
ATOM 652 O O . GLU A 1 83 ? 21.980 -1.490 -22.427 1.00 90.38 83 GLU A O 1
ATOM 657 N N . ARG A 1 84 ? 23.799 -2.321 -23.435 1.00 86.38 84 ARG A N 1
ATOM 658 C CA . ARG A 1 84 ? 24.181 -3.191 -22.315 1.00 86.38 84 ARG A CA 1
ATOM 659 C C . ARG A 1 84 ? 25.206 -2.460 -21.458 1.00 86.38 84 ARG A C 1
ATOM 661 O O . ARG A 1 84 ? 26.324 -2.227 -21.917 1.00 86.38 84 ARG A O 1
ATOM 668 N N . THR A 1 85 ? 24.835 -2.142 -20.226 1.00 84.62 85 THR A N 1
ATOM 669 C CA . THR A 1 85 ? 25.698 -1.508 -19.225 1.00 84.62 85 THR A CA 1
ATOM 670 C C . THR A 1 85 ? 26.080 -2.512 -18.134 1.00 84.62 85 THR A C 1
ATOM 672 O O . THR A 1 85 ? 25.592 -3.644 -18.104 1.00 84.62 85 THR A O 1
ATOM 675 N N . GLU A 1 86 ? 26.979 -2.130 -17.221 1.00 78.19 86 GLU A N 1
ATOM 676 C CA . GLU A 1 86 ? 27.276 -2.955 -16.036 1.00 78.19 86 GLU A CA 1
ATOM 677 C C . GLU A 1 86 ? 26.047 -3.119 -15.121 1.00 78.19 86 GLU A C 1
ATOM 679 O O . GLU A 1 86 ? 25.965 -4.099 -14.383 1.00 78.19 86 GLU A O 1
ATOM 684 N N . GLY A 1 87 ? 25.088 -2.185 -15.190 1.00 73.38 87 GLY A N 1
ATOM 685 C CA . GLY A 1 87 ? 23.849 -2.189 -14.409 1.00 73.38 87 GLY A CA 1
ATOM 686 C C . GLY A 1 87 ? 22.684 -2.952 -15.047 1.00 73.38 87 GLY A C 1
ATOM 687 O O . GLY A 1 87 ? 21.667 -3.143 -14.385 1.00 73.38 87 GLY A O 1
ATOM 688 N N . GLY A 1 88 ? 22.815 -3.408 -16.297 1.00 82.69 88 GLY A N 1
ATOM 689 C CA . GLY A 1 88 ? 21.773 -4.158 -16.995 1.00 82.69 88 GLY A CA 1
ATOM 690 C C . GLY A 1 88 ? 21.572 -3.705 -18.438 1.00 82.69 88 GLY A C 1
ATOM 691 O O . GLY A 1 88 ? 22.523 -3.408 -19.158 1.00 82.69 88 GLY A O 1
ATOM 692 N N . VAL A 1 89 ? 20.318 -3.720 -18.878 1.00 87.12 89 VAL A N 1
ATOM 693 C CA . VAL A 1 89 ? 19.907 -3.267 -20.208 1.00 87.12 89 VAL A CA 1
ATOM 694 C C . VAL A 1 89 ? 19.220 -1.917 -20.059 1.00 87.12 89 VAL A C 1
ATOM 696 O O . VAL A 1 89 ? 18.202 -1.819 -19.379 1.00 87.12 89 VAL A O 1
ATOM 699 N N . GLU A 1 90 ? 19.747 -0.903 -20.732 1.00 88.50 90 GLU A N 1
ATOM 700 C CA . GLU A 1 90 ? 19.147 0.425 -20.810 1.00 88.50 90 GLU A CA 1
ATOM 701 C C . GLU A 1 90 ? 18.498 0.605 -22.182 1.00 88.50 90 GLU A C 1
ATOM 703 O O . GLU A 1 90 ? 19.113 0.362 -23.221 1.00 88.50 90 GLU A O 1
ATOM 708 N N . ILE A 1 91 ? 17.224 0.995 -22.190 1.00 88.75 91 ILE A N 1
ATOM 709 C CA . ILE A 1 91 ? 16.456 1.258 -23.408 1.00 88.75 91 ILE A CA 1
ATOM 710 C C . ILE A 1 91 ? 15.726 2.587 -23.205 1.00 88.75 91 ILE A C 1
ATOM 712 O O . ILE A 1 91 ? 15.007 2.722 -22.210 1.00 88.75 91 ILE A O 1
ATOM 716 N N . PRO A 1 92 ? 15.850 3.558 -24.128 1.00 86.88 92 PRO A N 1
ATOM 717 C CA . PRO A 1 92 ? 15.052 4.776 -24.073 1.00 86.88 92 PRO A CA 1
ATOM 718 C C . PRO A 1 92 ? 13.557 4.447 -23.981 1.00 86.88 92 PRO A C 1
ATOM 720 O O . PRO A 1 92 ? 13.035 3.667 -24.777 1.00 86.88 92 PRO A O 1
ATOM 723 N N . ARG A 1 93 ? 12.834 5.061 -23.036 1.00 83.19 93 ARG A N 1
ATOM 724 C CA . ARG A 1 93 ? 11.425 4.717 -22.745 1.00 83.19 93 ARG A CA 1
ATOM 725 C C . ARG A 1 93 ? 10.494 4.844 -23.961 1.00 83.19 93 ARG A C 1
ATOM 727 O O . ARG A 1 93 ? 9.529 4.091 -24.077 1.00 83.19 93 ARG A O 1
ATOM 734 N N . MET A 1 94 ? 10.814 5.748 -24.891 1.00 85.69 94 MET A N 1
ATOM 735 C CA . MET A 1 94 ? 10.103 5.912 -26.168 1.00 85.69 94 MET A CA 1
ATOM 736 C C . MET A 1 94 ? 10.248 4.708 -27.105 1.00 85.69 94 MET A C 1
ATOM 738 O O . MET A 1 94 ? 9.302 4.379 -27.816 1.00 85.69 94 MET A O 1
ATOM 742 N N . ASP A 1 95 ? 11.397 4.037 -27.074 1.00 89.12 95 ASP A N 1
ATOM 743 C CA . ASP A 1 95 ? 11.699 2.883 -27.925 1.00 89.12 95 ASP A CA 1
ATOM 744 C C . ASP A 1 95 ? 11.319 1.555 -27.256 1.00 89.12 95 ASP A C 1
ATOM 746 O O . ASP A 1 95 ? 11.273 0.510 -27.908 1.00 89.12 95 ASP A O 1
ATOM 750 N N . MET A 1 96 ? 11.047 1.583 -25.948 1.00 91.25 96 MET A N 1
ATOM 751 C CA . MET A 1 96 ? 10.694 0.399 -25.182 1.00 91.25 96 MET A CA 1
ATOM 752 C C . MET A 1 96 ? 9.273 -0.086 -25.531 1.00 91.25 96 MET A C 1
ATOM 754 O O . MET A 1 96 ? 8.303 0.680 -25.394 1.00 91.25 96 MET A O 1
ATOM 758 N N . PRO A 1 97 ? 9.115 -1.364 -25.934 1.00 92.69 97 PRO A N 1
ATOM 759 C CA . PRO A 1 97 ? 7.805 -1.975 -26.127 1.00 92.69 97 PRO A CA 1
ATOM 760 C C . PRO A 1 97 ? 6.955 -1.898 -24.860 1.00 92.69 97 PRO A C 1
ATOM 762 O O . PRO A 1 97 ? 7.484 -1.934 -23.750 1.00 92.69 97 PRO A O 1
ATOM 765 N N . THR A 1 98 ? 5.636 -1.801 -25.030 1.00 93.75 98 THR A N 1
ATOM 766 C CA . THR A 1 98 ? 4.712 -1.844 -23.893 1.00 93.75 98 THR A CA 1
ATOM 767 C C . THR A 1 98 ? 4.844 -3.180 -23.168 1.00 93.75 98 THR A C 1
ATOM 769 O O . THR A 1 98 ? 4.784 -4.233 -23.808 1.00 93.75 98 THR A O 1
ATOM 772 N N . PHE A 1 99 ? 5.046 -3.130 -21.851 1.00 94.94 99 PHE A N 1
ATOM 773 C CA . PHE A 1 99 ? 5.090 -4.320 -21.007 1.00 94.94 99 PHE A CA 1
ATOM 774 C C . PHE A 1 99 ? 3.750 -5.058 -21.037 1.00 94.94 99 PHE A C 1
ATOM 776 O O . PHE A 1 99 ? 2.698 -4.428 -21.081 1.00 94.94 99 PHE A O 1
ATOM 783 N N . ARG A 1 100 ? 3.811 -6.392 -21.012 1.00 95.75 100 ARG A N 1
ATOM 784 C CA . ARG A 1 100 ? 2.653 -7.284 -20.930 1.00 95.75 100 ARG A CA 1
ATOM 785 C C . ARG A 1 100 ? 2.903 -8.333 -19.856 1.00 95.75 100 ARG A C 1
ATOM 787 O O . ARG A 1 100 ? 3.974 -8.948 -19.834 1.00 95.75 100 ARG A O 1
ATOM 794 N N . LEU A 1 101 ? 1.920 -8.573 -18.999 1.00 94.69 101 LEU A N 1
ATOM 795 C CA . LEU A 1 101 ? 2.010 -9.527 -17.896 1.00 94.69 101 LEU A CA 1
ATOM 796 C C . LEU A 1 101 ? 2.207 -10.970 -18.395 1.00 94.69 101 LEU A C 1
ATOM 798 O O . LEU A 1 101 ? 2.904 -11.768 -17.767 1.00 94.69 101 LEU A O 1
ATOM 802 N N . ASP A 1 102 ? 1.677 -11.292 -19.578 1.00 95.56 102 ASP A N 1
ATOM 803 C CA . ASP A 1 102 ? 1.834 -12.602 -20.219 1.00 95.56 102 ASP A CA 1
ATOM 804 C C . ASP A 1 102 ? 3.281 -12.931 -20.639 1.00 95.56 102 ASP A C 1
ATOM 806 O O . ASP A 1 102 ? 3.590 -14.099 -20.888 1.00 95.56 102 ASP A O 1
ATOM 810 N N . SER A 1 103 ? 4.190 -11.947 -20.611 1.00 95.00 103 SER A N 1
ATOM 811 C CA . SER A 1 103 ? 5.630 -12.117 -20.858 1.00 95.00 103 SER A CA 1
ATOM 812 C C . SER A 1 103 ? 6.341 -13.029 -19.853 1.00 95.00 103 SER A C 1
ATOM 814 O O . SER A 1 103 ? 7.486 -13.411 -20.093 1.00 95.00 103 SER A O 1
ATOM 816 N N . GLN A 1 104 ? 5.684 -13.376 -18.739 1.00 95.94 104 GLN A N 1
ATOM 817 C CA . GLN A 1 104 ? 6.238 -14.170 -17.635 1.00 95.94 104 GLN A CA 1
ATOM 818 C C . GLN A 1 104 ? 7.405 -13.496 -16.895 1.00 95.94 104 GLN A C 1
ATOM 820 O O . GLN A 1 104 ? 8.066 -14.142 -16.086 1.00 95.94 104 GLN A O 1
ATOM 825 N N . ALA A 1 105 ? 7.649 -12.196 -17.099 1.00 97.56 105 ALA A N 1
ATOM 826 C CA . ALA A 1 105 ? 8.720 -11.482 -16.398 1.00 97.56 105 ALA A CA 1
ATOM 827 C C . ALA A 1 105 ? 8.545 -11.493 -14.865 1.00 97.56 105 ALA A C 1
ATOM 829 O O . ALA A 1 105 ? 9.532 -11.462 -14.132 1.00 97.56 105 ALA A O 1
ATOM 830 N N . LEU A 1 106 ? 7.298 -11.579 -14.386 1.00 98.31 106 LEU A N 1
ATOM 831 C CA . LEU A 1 106 ? 6.943 -11.598 -12.964 1.00 98.31 106 LEU A CA 1
ATOM 832 C C . LEU A 1 106 ? 6.681 -13.010 -12.410 1.00 98.31 106 LEU A C 1
ATOM 834 O O . LEU A 1 106 ? 6.396 -13.152 -11.227 1.00 98.31 106 LEU A O 1
ATOM 838 N N . SER A 1 107 ? 6.866 -14.080 -13.194 1.00 98.31 107 SER A N 1
ATOM 839 C CA . SER A 1 107 ? 6.535 -15.448 -12.749 1.00 98.31 107 SER A CA 1
ATOM 840 C C . SER A 1 107 ? 7.342 -15.912 -11.526 1.00 98.31 107 SER A C 1
ATOM 842 O O . SER A 1 107 ? 6.915 -16.779 -10.764 1.00 98.31 107 SER A O 1
ATOM 844 N N . GLY A 1 108 ? 8.546 -15.362 -11.343 1.00 98.38 108 GLY A N 1
ATOM 845 C CA . GLY A 1 108 ? 9.369 -15.618 -10.162 1.00 98.38 108 GLY A CA 1
ATOM 846 C C . GLY A 1 108 ? 8.789 -15.002 -8.886 1.00 98.38 108 GLY A C 1
ATOM 847 O O . GLY A 1 108 ? 8.945 -15.577 -7.809 1.00 98.38 108 GLY A O 1
ATOM 848 N N . VAL A 1 109 ? 8.081 -13.874 -9.013 1.00 98.69 109 VAL A N 1
ATOM 849 C CA . VAL A 1 109 ? 7.346 -13.238 -7.914 1.00 98.69 109 VAL A CA 1
ATOM 850 C C . VAL A 1 109 ? 6.211 -14.151 -7.467 1.00 98.69 109 VAL A C 1
ATOM 852 O O . VAL A 1 109 ? 6.170 -14.508 -6.292 1.00 98.69 109 VAL A O 1
ATOM 855 N N . ASP A 1 110 ? 5.386 -14.634 -8.400 1.00 98.50 110 ASP A N 1
ATOM 856 C CA . ASP A 1 110 ? 4.269 -15.544 -8.101 1.00 98.50 110 ASP A CA 1
ATOM 857 C C . ASP A 1 110 ? 4.731 -16.801 -7.348 1.00 98.50 110 ASP A C 1
ATOM 859 O O . ASP A 1 110 ? 4.111 -17.224 -6.371 1.00 98.50 110 ASP A O 1
ATOM 863 N N . ALA A 1 111 ? 5.860 -17.384 -7.762 1.00 98.19 111 ALA A N 1
ATOM 864 C CA . ALA A 1 111 ? 6.418 -18.571 -7.121 1.00 98.19 111 ALA A CA 1
ATOM 865 C C . ALA A 1 111 ? 6.863 -18.306 -5.671 1.00 98.19 111 ALA A C 1
ATOM 867 O O . ALA A 1 111 ? 6.593 -19.112 -4.776 1.00 98.19 111 ALA A O 1
ATOM 868 N N . VAL A 1 112 ? 7.547 -17.184 -5.430 1.00 98.50 112 VAL A N 1
ATOM 869 C CA . VAL A 1 112 ? 8.042 -16.814 -4.096 1.00 98.50 112 VAL A CA 1
ATOM 870 C C . VAL A 1 112 ? 6.895 -16.405 -3.175 1.00 98.50 112 VAL A C 1
ATOM 872 O O . VAL A 1 112 ? 6.844 -16.857 -2.029 1.00 98.50 112 VAL A O 1
ATOM 875 N N . VAL A 1 113 ? 5.959 -15.598 -3.674 1.00 98.44 113 VAL A N 1
ATOM 876 C CA . VAL A 1 113 ? 4.778 -15.147 -2.929 1.00 98.44 113 VAL A CA 1
ATOM 877 C C . VAL A 1 113 ? 3.897 -16.340 -2.578 1.00 98.44 113 VAL A C 1
ATOM 879 O O . VAL A 1 113 ? 3.578 -16.522 -1.407 1.00 98.44 113 VAL A O 1
ATOM 882 N N . GLY A 1 114 ? 3.602 -17.218 -3.542 1.00 97.12 114 GLY A N 1
ATOM 883 C CA . GLY A 1 114 ? 2.803 -18.422 -3.317 1.00 97.12 114 GLY A CA 1
ATOM 884 C C . GLY A 1 114 ? 3.391 -19.358 -2.256 1.00 97.12 114 GLY A C 1
ATOM 885 O O . GLY A 1 114 ? 2.648 -19.951 -1.480 1.00 97.12 114 GLY A O 1
ATOM 886 N N . ASN A 1 115 ? 4.723 -19.463 -2.160 1.00 96.69 115 ASN A N 1
ATOM 887 C CA . ASN A 1 115 ? 5.377 -20.200 -1.075 1.00 96.69 115 ASN A CA 1
ATOM 888 C C . ASN A 1 115 ? 5.296 -19.471 0.278 1.00 96.69 115 ASN A C 1
ATOM 890 O O . ASN A 1 115 ? 5.123 -20.126 1.305 1.00 96.69 115 ASN A O 1
ATOM 894 N N . ALA A 1 116 ? 5.434 -18.144 0.289 1.00 97.81 116 ALA A N 1
ATOM 895 C CA . ALA A 1 116 ? 5.437 -17.351 1.513 1.00 97.81 116 ALA A CA 1
ATOM 896 C C . ALA A 1 116 ? 4.053 -17.293 2.181 1.00 97.81 116 ALA A C 1
ATOM 898 O O . ALA A 1 116 ? 3.957 -17.527 3.384 1.00 97.81 116 ALA A O 1
ATOM 899 N N . VAL A 1 117 ? 2.983 -17.036 1.417 1.00 97.12 117 VAL A N 1
ATOM 900 C CA . VAL A 1 117 ? 1.640 -16.755 1.970 1.00 97.12 117 VAL A CA 1
ATOM 901 C C . VAL A 1 117 ? 0.992 -17.941 2.687 1.00 97.12 117 VAL A C 1
ATOM 903 O O . VAL A 1 117 ? 0.157 -17.742 3.567 1.00 97.12 117 VAL A O 1
ATOM 906 N N . VAL A 1 118 ? 1.406 -19.166 2.351 1.00 96.25 118 VAL A N 1
ATOM 907 C CA . VAL A 1 118 ? 0.931 -20.412 2.976 1.00 96.25 118 VAL A CA 1
ATOM 908 C C . VAL A 1 118 ? 1.759 -20.830 4.197 1.00 96.25 118 VAL A C 1
ATOM 910 O O . VAL A 1 118 ? 1.475 -21.858 4.812 1.00 96.25 118 VAL A O 1
ATOM 913 N N . SER A 1 119 ? 2.809 -20.083 4.544 1.00 97.44 119 SER A N 1
ATOM 914 C CA . SER A 1 119 ? 3.677 -20.408 5.675 1.00 97.44 119 SER A CA 1
ATOM 915 C C . SER A 1 119 ? 3.236 -19.702 6.957 1.00 97.44 119 SER A C 1
ATOM 917 O O . SER A 1 119 ? 2.669 -18.619 6.925 1.00 97.44 119 SER A O 1
ATOM 919 N N . THR A 1 120 ? 3.538 -20.301 8.107 1.00 97.56 120 THR A N 1
ATOM 920 C CA . THR A 1 120 ? 3.514 -19.638 9.421 1.00 97.56 120 THR A CA 1
ATOM 921 C C . THR A 1 120 ? 4.917 -19.256 9.896 1.00 97.56 120 THR A C 1
ATOM 923 O O . THR A 1 120 ? 5.102 -18.841 11.039 1.00 97.56 120 THR A O 1
ATOM 926 N N . ARG A 1 121 ? 5.947 -19.401 9.050 1.00 97.38 121 ARG A N 1
ATOM 927 C CA . ARG A 1 121 ? 7.301 -18.888 9.315 1.00 97.38 121 ARG A CA 1
ATOM 928 C C . ARG A 1 121 ? 7.326 -17.392 9.044 1.00 97.38 121 ARG A C 1
ATOM 930 O O . ARG A 1 121 ? 7.902 -16.933 8.061 1.00 97.38 121 ARG A O 1
ATOM 937 N N . TRP A 1 122 ? 6.645 -16.652 9.917 1.00 97.81 122 TRP A N 1
ATOM 938 C CA . TRP A 1 122 ? 6.259 -15.254 9.733 1.00 97.81 122 TRP A CA 1
ATOM 939 C C . TRP A 1 122 ? 7.397 -14.373 9.232 1.00 97.81 122 TRP A C 1
ATOM 941 O O . TRP A 1 122 ? 7.243 -13.695 8.222 1.00 97.81 122 TRP A O 1
ATOM 951 N N . LEU A 1 123 ? 8.550 -14.423 9.900 1.00 97.75 123 LEU A N 1
ATOM 952 C CA . LEU A 1 123 ? 9.671 -13.548 9.580 1.00 97.75 123 LEU A CA 1
ATOM 953 C C . LEU A 1 123 ? 10.281 -13.853 8.205 1.00 97.75 123 LEU A C 1
ATOM 955 O O . LEU A 1 123 ? 10.493 -12.935 7.416 1.00 97.75 123 LEU A O 1
ATOM 959 N N . ASP A 1 124 ? 10.516 -15.130 7.901 1.00 98.00 124 ASP A N 1
ATOM 960 C CA . ASP A 1 124 ? 11.088 -15.557 6.619 1.00 98.00 124 ASP A CA 1
ATOM 961 C C . ASP A 1 124 ? 10.124 -15.259 5.460 1.00 98.00 124 ASP A C 1
ATOM 963 O O . ASP A 1 124 ? 10.522 -14.735 4.419 1.00 98.00 124 ASP A O 1
ATOM 967 N N . ALA A 1 125 ? 8.834 -15.540 5.662 1.00 98.44 125 ALA A N 1
ATOM 968 C CA . ALA A 1 125 ? 7.781 -15.255 4.697 1.00 98.44 125 ALA A CA 1
ATOM 969 C C . ALA A 1 125 ? 7.647 -13.753 4.420 1.00 98.44 125 ALA A C 1
ATOM 971 O O . ALA A 1 125 ? 7.660 -13.354 3.259 1.00 98.44 125 ALA A O 1
ATOM 972 N N . VAL A 1 126 ? 7.594 -12.910 5.460 1.00 98.62 126 VAL A N 1
ATOM 973 C CA . VAL A 1 126 ? 7.554 -11.450 5.283 1.00 98.62 126 VAL A CA 1
ATOM 974 C C . VAL A 1 126 ? 8.820 -10.945 4.601 1.00 98.62 126 VAL A C 1
ATOM 976 O O . VAL A 1 126 ? 8.721 -10.072 3.746 1.00 98.62 126 VAL A O 1
ATOM 979 N N . GLY A 1 127 ? 9.993 -11.513 4.895 1.00 98.50 127 GLY A N 1
ATOM 980 C CA . GLY A 1 127 ? 11.225 -11.186 4.173 1.00 98.50 127 GLY A CA 1
ATOM 981 C C . GLY A 1 127 ? 11.105 -11.428 2.663 1.00 98.50 127 GLY A C 1
ATOM 982 O O . GLY A 1 127 ? 11.494 -10.575 1.862 1.00 98.50 127 GLY A O 1
ATOM 983 N N . ASN A 1 128 ? 10.506 -12.551 2.265 1.00 98.69 128 ASN A N 1
ATOM 984 C CA . ASN A 1 128 ? 10.261 -12.872 0.859 1.00 98.69 128 ASN A CA 1
ATOM 985 C C . ASN A 1 128 ? 9.178 -11.995 0.219 1.00 98.69 128 ASN A C 1
ATOM 987 O O . ASN A 1 128 ? 9.359 -11.551 -0.912 1.00 98.69 128 ASN A O 1
ATOM 991 N N . LEU A 1 129 ? 8.091 -11.699 0.935 1.00 98.75 129 LEU A N 1
ATOM 992 C CA . LEU A 1 129 ? 7.044 -10.783 0.476 1.00 98.75 129 LEU A CA 1
ATOM 993 C C . LEU A 1 129 ? 7.581 -9.357 0.287 1.00 98.75 129 LEU A C 1
ATOM 995 O O . LEU A 1 129 ? 7.346 -8.737 -0.746 1.00 98.75 129 LEU A O 1
ATOM 999 N N . ALA A 1 130 ? 8.377 -8.865 1.237 1.00 98.38 130 ALA A N 1
ATOM 1000 C CA . ALA A 1 130 ? 9.058 -7.578 1.143 1.00 98.38 130 ALA A CA 1
ATOM 1001 C C . ALA A 1 130 ? 9.972 -7.529 -0.093 1.00 98.38 130 ALA A C 1
ATOM 1003 O O . ALA A 1 130 ? 9.933 -6.570 -0.862 1.00 98.38 130 ALA A O 1
ATOM 1004 N N . LYS A 1 131 ? 10.755 -8.592 -0.329 1.00 98.31 131 LYS A N 1
ATOM 1005 C CA . LYS 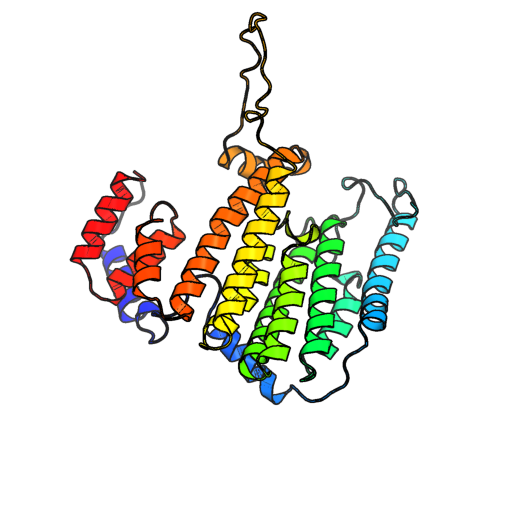A 1 131 ? 11.628 -8.707 -1.506 1.00 98.31 131 LYS A CA 1
ATOM 1006 C C . LYS A 1 131 ? 10.838 -8.732 -2.816 1.00 98.31 131 LYS A C 1
ATOM 1008 O O . LYS A 1 131 ? 11.232 -8.063 -3.766 1.00 98.31 131 LYS A O 1
ATOM 1013 N N . ALA A 1 132 ? 9.736 -9.478 -2.861 1.00 98.56 132 ALA A N 1
ATOM 1014 C CA . ALA A 1 132 ? 8.828 -9.532 -4.002 1.00 98.56 132 ALA A CA 1
ATOM 1015 C C . ALA A 1 132 ? 8.273 -8.145 -4.350 1.00 98.56 132 ALA A C 1
ATOM 1017 O O . ALA A 1 132 ? 8.356 -7.730 -5.505 1.00 98.56 132 ALA A O 1
ATOM 1018 N N . VAL A 1 133 ? 7.779 -7.406 -3.354 1.00 98.12 133 VAL A N 1
ATOM 1019 C CA . VAL A 1 133 ? 7.263 -6.041 -3.524 1.00 98.12 133 VAL A CA 1
ATOM 1020 C C . VAL A 1 133 ? 8.357 -5.090 -4.014 1.00 98.12 133 VAL A C 1
ATOM 1022 O O . VAL A 1 133 ? 8.156 -4.393 -5.005 1.00 98.12 133 VAL A O 1
ATOM 1025 N N . GLU A 1 134 ? 9.535 -5.105 -3.382 1.00 96.75 134 GLU A N 1
ATOM 1026 C CA . GLU A 1 134 ? 10.680 -4.267 -3.765 1.00 96.75 134 GLU A CA 1
ATOM 1027 C C . GLU A 1 134 ? 11.088 -4.496 -5.229 1.00 96.75 134 GLU A C 1
ATOM 1029 O O . GLU A 1 134 ? 11.243 -3.554 -6.005 1.00 96.75 134 GLU A O 1
ATOM 1034 N N . MET A 1 135 ? 11.250 -5.760 -5.625 1.00 97.12 135 MET A N 1
ATOM 1035 C CA . MET A 1 135 ? 11.679 -6.109 -6.978 1.00 97.12 135 MET A CA 1
ATOM 1036 C C . MET A 1 135 ? 10.601 -5.819 -8.020 1.00 97.12 135 MET A C 1
ATOM 1038 O O . MET A 1 135 ? 10.935 -5.395 -9.124 1.00 97.12 135 MET A O 1
ATOM 1042 N N . THR A 1 136 ? 9.327 -6.006 -7.672 1.00 97.31 136 THR A N 1
ATOM 1043 C CA . THR A 1 136 ? 8.198 -5.672 -8.549 1.00 97.31 136 THR A CA 1
ATOM 1044 C C . THR A 1 136 ? 8.121 -4.166 -8.774 1.00 97.31 136 THR A C 1
ATOM 1046 O O . THR A 1 136 ? 8.074 -3.740 -9.922 1.00 97.31 136 THR A O 1
ATOM 1049 N N . ALA A 1 137 ? 8.200 -3.352 -7.716 1.00 95.25 137 ALA A N 1
ATOM 1050 C CA . ALA A 1 137 ? 8.192 -1.893 -7.836 1.00 95.25 137 ALA A CA 1
ATOM 1051 C C . ALA A 1 137 ? 9.351 -1.389 -8.708 1.00 95.25 137 ALA A C 1
ATOM 1053 O O . ALA A 1 137 ? 9.138 -0.619 -9.647 1.00 95.25 137 ALA A O 1
ATOM 1054 N N . ARG A 1 138 ? 10.564 -1.909 -8.479 1.00 93.44 138 ARG A N 1
ATOM 1055 C CA . ARG A 1 138 ? 11.731 -1.604 -9.315 1.00 93.44 138 ARG A CA 1
ATOM 1056 C C . ARG A 1 138 ? 11.530 -2.021 -10.767 1.00 93.44 138 ARG A C 1
ATOM 1058 O O . ARG A 1 138 ? 11.895 -1.280 -11.675 1.00 93.44 138 ARG A O 1
ATOM 1065 N N . PHE A 1 139 ? 10.988 -3.212 -11.008 1.00 94.38 139 PHE A N 1
ATOM 1066 C CA . PHE A 1 139 ? 10.735 -3.704 -12.359 1.00 94.38 139 PHE A CA 1
ATOM 1067 C C . PHE A 1 139 ? 9.725 -2.817 -13.092 1.00 94.38 139 PHE A C 1
ATOM 1069 O O . PHE A 1 139 ? 10.025 -2.345 -14.186 1.00 94.38 139 PHE A O 1
ATOM 1076 N N . VAL A 1 140 ? 8.583 -2.524 -12.463 1.00 93.06 140 VAL A N 1
ATOM 1077 C CA . VAL A 1 140 ? 7.524 -1.663 -13.015 1.00 93.06 140 VAL A CA 1
ATOM 1078 C C . VAL A 1 140 ? 8.060 -0.263 -13.327 1.00 93.06 140 VAL A C 1
ATOM 1080 O O . VAL A 1 140 ? 7.791 0.271 -14.401 1.00 93.06 140 VAL A O 1
ATOM 1083 N N . GLY A 1 141 ? 8.908 0.298 -12.458 1.00 88.81 141 GLY A N 1
ATOM 1084 C CA . GLY A 1 141 ? 9.564 1.589 -12.696 1.00 88.81 141 GLY A CA 1
ATOM 1085 C C . GLY A 1 141 ? 10.495 1.615 -13.918 1.00 88.81 141 GLY A C 1
ATOM 1086 O O . GLY A 1 141 ? 10.705 2.678 -14.505 1.00 88.81 141 GLY A O 1
ATOM 1087 N N . ASN A 1 142 ? 11.014 0.455 -14.331 1.00 89.44 142 ASN A N 1
ATOM 1088 C CA . ASN A 1 142 ? 11.967 0.307 -15.434 1.00 89.44 142 ASN A CA 1
ATOM 1089 C C . ASN A 1 142 ? 11.347 -0.216 -16.738 1.00 89.44 142 ASN A C 1
ATOM 1091 O O . ASN A 1 142 ? 12.066 -0.370 -17.725 1.00 89.44 142 ASN A O 1
ATOM 1095 N N . VAL A 1 143 ? 10.039 -0.484 -16.775 1.00 90.88 143 VAL A N 1
ATOM 1096 C CA . VAL A 1 143 ? 9.343 -0.900 -17.999 1.00 90.88 143 VAL A CA 1
ATOM 1097 C C . VAL A 1 143 ? 8.384 0.173 -18.513 1.00 90.88 143 VAL A C 1
ATOM 1099 O O . VAL A 1 143 ? 7.938 1.061 -17.788 1.00 90.88 143 VAL A O 1
ATOM 1102 N N . ALA A 1 144 ? 8.040 0.103 -19.799 1.00 91.75 144 ALA A N 1
ATOM 1103 C CA . ALA A 1 144 ? 7.005 0.948 -20.377 1.00 91.75 144 ALA A CA 1
ATOM 1104 C C . ALA A 1 144 ? 5.615 0.332 -20.145 1.00 91.75 144 ALA A C 1
ATOM 1106 O O . ALA A 1 144 ? 5.045 -0.305 -21.028 1.00 91.75 144 ALA A O 1
ATOM 1107 N N . ASP A 1 145 ? 5.068 0.523 -18.949 1.00 91.31 145 ASP A N 1
ATOM 1108 C CA . ASP A 1 145 ? 3.766 -0.015 -18.538 1.00 91.31 145 ASP A CA 1
ATOM 1109 C C . ASP A 1 145 ? 2.586 0.870 -18.980 1.00 91.31 145 ASP A C 1
ATOM 1111 O O . ASP A 1 145 ? 1.901 1.489 -18.176 1.00 91.31 145 ASP A O 1
ATOM 1115 N N . ARG A 1 146 ? 2.382 1.006 -20.295 1.00 89.62 146 ARG A N 1
ATOM 1116 C CA . ARG A 1 146 ? 1.367 1.930 -20.850 1.00 89.62 146 ARG A CA 1
ATOM 1117 C C . ARG A 1 146 ? -0.076 1.489 -20.598 1.00 89.62 146 ARG A C 1
ATOM 1119 O O . ARG A 1 146 ? -0.967 2.330 -20.607 1.00 89.62 146 ARG A O 1
ATOM 1126 N N . ASP A 1 147 ? -0.279 0.189 -20.405 1.00 91.31 147 ASP A N 1
ATOM 1127 C CA . ASP A 1 147 ? -1.590 -0.415 -20.161 1.00 91.31 147 ASP A CA 1
ATOM 1128 C C . ASP A 1 147 ? -1.851 -0.632 -18.653 1.00 91.31 147 ASP A C 1
ATOM 1130 O O . ASP A 1 147 ? -2.892 -1.176 -18.300 1.00 91.31 147 ASP A O 1
ATOM 1134 N N . ASN A 1 148 ? -0.928 -0.205 -17.775 1.00 92.06 148 ASN A N 1
ATOM 1135 C CA . ASN A 1 148 ? -0.951 -0.381 -16.315 1.00 92.06 148 ASN A CA 1
ATOM 1136 C C . ASN A 1 148 ? -1.001 -1.840 -15.815 1.00 92.06 148 ASN A C 1
ATOM 1138 O O . ASN A 1 148 ? -1.268 -2.067 -14.637 1.00 92.06 148 ASN A O 1
ATOM 1142 N N . GLU A 1 149 ? -0.713 -2.839 -16.659 1.00 95.31 149 GLU A N 1
ATOM 1143 C CA . GLU A 1 149 ? -0.736 -4.251 -16.245 1.00 95.31 149 GLU A CA 1
ATOM 1144 C C . GLU A 1 149 ? 0.293 -4.536 -15.132 1.00 95.31 149 GLU A C 1
ATOM 1146 O O . GLU A 1 149 ? 0.036 -5.335 -14.230 1.00 95.31 149 GLU A O 1
ATOM 1151 N N . GLY A 1 150 ? 1.465 -3.893 -15.177 1.00 94.25 150 GLY A N 1
ATOM 1152 C CA . GLY A 1 150 ? 2.498 -4.035 -14.147 1.00 94.25 150 GLY A CA 1
ATOM 1153 C C . GLY A 1 150 ? 2.143 -3.314 -12.847 1.00 94.25 150 GLY A C 1
ATOM 1154 O O . GLY A 1 150 ? 2.362 -3.847 -11.757 1.00 94.25 150 GLY A O 1
ATOM 1155 N N . PHE A 1 151 ? 1.579 -2.115 -12.951 1.00 93.50 151 PHE A N 1
ATOM 1156 C CA . PHE A 1 151 ? 1.131 -1.327 -11.811 1.00 93.50 151 PHE A CA 1
ATOM 1157 C C . PHE A 1 151 ? -0.054 -1.978 -11.087 1.00 93.50 151 PHE A C 1
ATOM 1159 O O . PHE A 1 151 ? -0.044 -2.057 -9.859 1.00 93.50 151 PHE A O 1
ATOM 1166 N N . ASP A 1 152 ? -1.026 -2.519 -11.825 1.00 95.69 152 ASP A N 1
ATOM 1167 C CA . ASP A 1 152 ? -2.142 -3.277 -11.251 1.00 95.69 152 ASP A CA 1
ATOM 1168 C C . ASP A 1 152 ? -1.637 -4.535 -10.528 1.00 95.69 152 ASP A C 1
ATOM 1170 O O . ASP A 1 152 ? -2.019 -4.782 -9.383 1.00 95.69 152 ASP A O 1
ATOM 1174 N N . TYR A 1 153 ? -0.677 -5.260 -11.118 1.00 97.62 153 TYR A N 1
ATOM 1175 C CA . TYR A 1 153 ? -0.019 -6.387 -10.448 1.00 97.62 153 TYR A CA 1
ATOM 1176 C C . TYR A 1 153 ? 0.662 -5.969 -9.132 1.00 97.62 153 TYR A C 1
ATOM 1178 O O . TYR A 1 153 ? 0.555 -6.667 -8.122 1.00 97.62 153 TYR A O 1
ATOM 1186 N N . LEU A 1 154 ? 1.358 -4.824 -9.108 1.00 97.06 154 LEU A N 1
ATOM 1187 C CA . LEU A 1 154 ? 1.987 -4.307 -7.888 1.00 97.06 154 LEU A CA 1
ATOM 1188 C C . LEU A 1 154 ? 0.948 -4.004 -6.797 1.00 97.06 154 LEU A C 1
ATOM 1190 O O . LEU A 1 154 ? 1.193 -4.317 -5.631 1.00 97.06 154 LEU A O 1
ATOM 1194 N N . LYS A 1 155 ? -0.205 -3.431 -7.155 1.00 95.31 155 LYS A N 1
ATOM 1195 C CA . LYS A 1 155 ? -1.296 -3.159 -6.205 1.00 95.31 155 LYS A CA 1
ATOM 1196 C C . LYS A 1 155 ? -1.871 -4.445 -5.615 1.00 95.31 155 LYS A C 1
ATOM 1198 O O . LYS A 1 155 ? -2.013 -4.540 -4.395 1.00 95.31 155 LYS A O 1
ATOM 1203 N N . ASP A 1 156 ? -2.125 -5.452 -6.446 1.00 97.12 156 ASP A N 1
ATOM 1204 C CA . ASP A 1 156 ? -2.612 -6.762 -5.995 1.00 97.12 156 ASP A CA 1
ATOM 1205 C C . ASP A 1 156 ? -1.598 -7.458 -5.074 1.00 97.12 156 ASP A C 1
ATOM 1207 O O . ASP A 1 156 ? -1.953 -8.054 -4.047 1.00 97.12 156 ASP A O 1
ATOM 1211 N N . LEU A 1 157 ? -0.306 -7.327 -5.390 1.00 98.31 157 LEU A N 1
ATOM 1212 C CA . LEU A 1 157 ? 0.771 -7.824 -4.546 1.00 98.31 157 LEU A CA 1
ATOM 1213 C C . LEU A 1 157 ? 0.807 -7.102 -3.191 1.00 98.31 157 LEU A C 1
ATOM 1215 O O . LEU A 1 157 ? 0.896 -7.765 -2.157 1.00 98.31 157 LEU A O 1
ATOM 1219 N N . ILE A 1 158 ? 0.697 -5.769 -3.163 1.00 97.44 158 ILE A N 1
ATOM 1220 C CA . ILE A 1 158 ? 0.613 -4.995 -1.913 1.00 97.44 158 ILE A CA 1
ATOM 1221 C C . ILE A 1 158 ? -0.587 -5.462 -1.088 1.00 97.44 158 ILE A C 1
ATOM 1223 O O . ILE A 1 158 ? -0.436 -5.715 0.106 1.00 97.44 158 ILE A O 1
ATOM 1227 N N . GLN A 1 159 ? -1.752 -5.661 -1.705 1.00 96.44 159 GLN A N 1
ATOM 1228 C CA . GLN A 1 159 ? -2.935 -6.153 -1.001 1.00 96.44 159 GLN A CA 1
ATOM 1229 C C . GLN A 1 159 ? -2.713 -7.549 -0.398 1.00 96.44 159 GLN A C 1
ATOM 1231 O O . GLN A 1 159 ? -3.065 -7.781 0.760 1.00 96.44 159 GLN A O 1
ATOM 1236 N N . THR A 1 160 ? -2.053 -8.449 -1.130 1.00 97.69 160 THR A N 1
ATOM 1237 C CA . THR A 1 160 ? -1.651 -9.772 -0.622 1.00 97.69 160 THR A CA 1
ATOM 1238 C C . THR A 1 160 ? -0.744 -9.649 0.605 1.00 97.69 160 THR A C 1
ATOM 1240 O O . THR A 1 160 ? -0.936 -10.341 1.608 1.00 97.69 160 THR A O 1
ATOM 1243 N N . VAL A 1 161 ? 0.228 -8.731 0.566 1.00 98.25 161 VAL A N 1
ATOM 1244 C CA . VAL A 1 161 ? 1.111 -8.457 1.707 1.00 98.25 161 VAL A CA 1
ATOM 1245 C C . VAL A 1 161 ? 0.331 -7.911 2.898 1.00 98.25 161 VAL A C 1
ATOM 1247 O O . VAL A 1 161 ? 0.562 -8.367 4.014 1.00 98.25 161 VAL A O 1
ATOM 1250 N N . ARG A 1 162 ? -0.618 -6.996 2.689 1.00 97.31 162 ARG A N 1
ATOM 1251 C CA . ARG A 1 162 ? -1.447 -6.428 3.765 1.00 97.31 162 ARG A CA 1
ATOM 1252 C C . ARG A 1 162 ? -2.258 -7.503 4.483 1.00 97.31 162 ARG A C 1
ATOM 1254 O O . ARG A 1 162 ? -2.246 -7.548 5.711 1.00 97.31 162 ARG A O 1
ATOM 1261 N N . VAL A 1 163 ? -2.885 -8.407 3.729 1.00 96.62 163 VAL A N 1
ATOM 1262 C CA . VAL A 1 163 ? -3.619 -9.560 4.279 1.00 96.62 163 VAL A CA 1
ATOM 1263 C C . VAL A 1 163 ? -2.688 -10.477 5.075 1.00 96.62 163 VAL A C 1
ATOM 1265 O O . VAL A 1 163 ? -3.004 -10.864 6.199 1.00 96.62 163 VAL A O 1
ATOM 1268 N N . TYR A 1 164 ? -1.505 -10.794 4.543 1.00 98.00 164 TYR A N 1
ATOM 1269 C CA . TYR A 1 164 ? -0.555 -11.649 5.254 1.00 98.00 164 TYR A CA 1
ATOM 1270 C C . TYR A 1 164 ? 0.005 -10.983 6.520 1.00 98.00 164 TYR A C 1
ATOM 1272 O O . TYR A 1 164 ? 0.166 -11.635 7.551 1.00 98.00 164 TYR A O 1
ATOM 1280 N N . VAL A 1 165 ? 0.290 -9.681 6.478 1.00 97.56 165 VAL A N 1
ATOM 1281 C CA . VAL A 1 165 ? 0.798 -8.933 7.635 1.00 97.56 165 VAL A CA 1
ATOM 1282 C C . VAL A 1 165 ? -0.277 -8.765 8.713 1.00 97.56 165 VAL A C 1
ATOM 1284 O O . VAL A 1 165 ? 0.061 -8.804 9.894 1.00 97.56 165 VAL A O 1
ATOM 1287 N N . ASP A 1 166 ? -1.561 -8.692 8.353 1.00 96.19 166 ASP A N 1
ATOM 1288 C CA . ASP A 1 166 ? -2.650 -8.805 9.330 1.00 96.19 166 ASP A CA 1
ATOM 1289 C C . ASP A 1 166 ? -2.603 -10.148 10.077 1.00 96.19 166 ASP A C 1
ATOM 1291 O O . ASP A 1 166 ? -2.690 -10.176 11.308 1.00 96.19 166 ASP A O 1
ATOM 1295 N N . ALA A 1 167 ? -2.365 -11.254 9.364 1.00 96.50 167 ALA A N 1
ATOM 1296 C CA . ALA A 1 167 ? -2.196 -12.567 9.984 1.00 96.50 167 ALA A CA 1
ATOM 1297 C C . ALA A 1 167 ? -0.970 -12.614 10.911 1.00 96.50 167 ALA A C 1
ATOM 1299 O O . ALA A 1 167 ? -1.050 -13.187 12.000 1.00 96.50 167 ALA A O 1
ATOM 1300 N N . VAL A 1 168 ? 0.143 -11.982 10.523 1.00 97.19 168 VAL A N 1
ATOM 1301 C CA . VAL A 1 168 ? 1.329 -11.837 11.385 1.00 97.19 168 VAL A CA 1
ATOM 1302 C C . VAL A 1 168 ? 0.969 -11.080 12.657 1.00 97.19 168 VAL A C 1
ATOM 1304 O O . VAL A 1 168 ? 1.291 -11.547 13.745 1.00 97.19 168 VAL A O 1
ATOM 1307 N N . ALA A 1 169 ? 0.271 -9.953 12.540 1.00 95.62 169 ALA A N 1
ATOM 1308 C CA . ALA A 1 169 ? -0.095 -9.130 13.684 1.00 95.62 169 ALA A CA 1
ATOM 1309 C C . ALA A 1 169 ? -1.025 -9.876 14.663 1.00 95.62 169 ALA A C 1
ATOM 1311 O O . ALA A 1 169 ? -0.888 -9.737 15.873 1.00 95.62 169 ALA A O 1
ATOM 1312 N N . CYS A 1 170 ? -1.908 -10.738 14.148 1.00 93.56 170 CYS A N 1
ATOM 1313 C CA . CYS A 1 170 ? -2.812 -11.548 14.967 1.00 93.56 170 CYS A CA 1
ATOM 1314 C C . CYS A 1 170 ? -2.149 -12.745 15.667 1.00 93.56 170 CYS A C 1
ATOM 1316 O O . CYS A 1 170 ? -2.662 -13.202 16.689 1.00 93.56 170 CYS A O 1
ATOM 1318 N N . ASN A 1 171 ? -1.089 -13.322 15.086 1.00 94.75 171 ASN A N 1
ATOM 1319 C CA . ASN A 1 171 ? -0.618 -14.664 15.462 1.00 94.75 171 ASN A CA 1
ATOM 1320 C C . ASN A 1 171 ? 0.859 -14.742 15.864 1.00 94.75 171 ASN A C 1
ATOM 1322 O O . ASN A 1 171 ? 1.254 -15.695 16.540 1.00 94.75 171 ASN A O 1
ATOM 1326 N N . ALA A 1 172 ? 1.696 -13.809 15.416 1.00 95.75 172 ALA A N 1
ATOM 1327 C CA . ALA A 1 172 ? 3.107 -13.791 15.768 1.00 95.75 172 ALA A CA 1
ATOM 1328 C C . ALA A 1 172 ? 3.309 -13.211 17.172 1.00 95.75 172 ALA A C 1
ATOM 1330 O O . ALA A 1 172 ? 2.519 -12.403 17.656 1.00 95.75 172 ALA A O 1
ATOM 1331 N N . ASP A 1 173 ? 4.404 -13.594 17.828 1.00 96.00 173 ASP A N 1
ATOM 1332 C CA . ASP A 1 173 ? 4.825 -12.887 19.032 1.00 96.00 173 ASP A CA 1
ATOM 1333 C C . ASP A 1 173 ? 5.247 -11.438 18.687 1.00 96.00 173 ASP A C 1
ATOM 1335 O O . ASP A 1 173 ? 5.717 -11.191 17.568 1.00 96.00 173 ASP A O 1
ATOM 1339 N N . PRO A 1 174 ? 5.141 -10.479 19.629 1.00 95.38 174 PRO A N 1
ATOM 1340 C CA . PRO A 1 174 ? 5.406 -9.067 19.348 1.00 95.38 174 PRO A CA 1
ATOM 1341 C C . PRO A 1 174 ? 6.790 -8.778 18.755 1.00 95.38 174 PRO A C 1
ATOM 1343 O O . PRO A 1 174 ? 6.919 -7.900 17.907 1.00 95.38 174 PRO A O 1
ATOM 1346 N N . MET A 1 175 ? 7.824 -9.534 19.146 1.00 96.19 175 MET A N 1
ATOM 1347 C CA . MET A 1 175 ? 9.187 -9.350 18.635 1.00 96.19 175 MET A CA 1
ATOM 1348 C C . MET A 1 175 ? 9.277 -9.746 17.156 1.00 96.19 175 MET A C 1
ATOM 1350 O O . MET A 1 175 ? 9.894 -9.043 16.354 1.00 96.19 175 MET A O 1
ATOM 1354 N N . THR A 1 176 ? 8.658 -10.867 16.781 1.00 97.25 176 THR A N 1
ATOM 1355 C CA . THR A 1 176 ? 8.554 -11.290 15.379 1.00 97.25 176 THR A CA 1
ATOM 1356 C C . THR A 1 176 ? 7.710 -10.305 14.567 1.00 97.25 176 THR A C 1
ATOM 1358 O O . THR A 1 176 ? 8.109 -9.928 13.463 1.00 97.25 176 THR A O 1
ATOM 1361 N N . GLY A 1 177 ? 6.585 -9.846 15.124 1.00 97.06 177 GLY A N 1
ATOM 1362 C CA . GLY A 1 177 ? 5.703 -8.853 14.510 1.00 97.06 177 GLY A CA 1
ATOM 1363 C C . GLY A 1 177 ? 6.397 -7.518 14.222 1.00 97.06 177 GLY A C 1
ATOM 1364 O O . GLY A 1 177 ? 6.331 -7.020 13.099 1.00 97.06 177 GLY A O 1
ATOM 1365 N N . GLU A 1 178 ? 7.142 -6.980 15.192 1.00 97.44 178 GLU A N 1
ATOM 1366 C CA . GLU A 1 178 ? 7.925 -5.746 15.036 1.00 97.44 178 GLU A CA 1
ATOM 1367 C C . GLU A 1 178 ? 8.938 -5.869 13.889 1.00 97.44 178 GLU A C 1
ATOM 1369 O O . GLU A 1 178 ? 9.038 -5.003 13.015 1.00 97.44 178 GLU A O 1
ATOM 1374 N N . GLN A 1 179 ? 9.699 -6.967 13.870 1.00 98.12 179 GLN A N 1
ATOM 1375 C CA . GLN A 1 179 ? 10.719 -7.185 12.848 1.00 98.12 179 GLN A CA 1
ATOM 1376 C C . GLN A 1 179 ? 10.104 -7.347 11.457 1.00 98.12 179 GLN A C 1
ATOM 1378 O O . GLN A 1 179 ? 10.648 -6.802 10.493 1.00 98.12 179 GLN A O 1
ATOM 1383 N N . ALA A 1 180 ? 8.974 -8.050 11.359 1.00 98.38 180 ALA A N 1
ATOM 1384 C CA . ALA A 1 180 ? 8.202 -8.187 10.134 1.00 98.38 180 ALA A CA 1
ATOM 1385 C C . ALA A 1 180 ? 7.728 -6.824 9.605 1.00 98.38 180 ALA A C 1
ATOM 1387 O O . ALA A 1 180 ? 8.046 -6.465 8.469 1.00 98.38 180 ALA A O 1
ATOM 1388 N N . LEU A 1 181 ? 7.054 -6.021 10.436 1.00 98.31 181 LEU A N 1
ATOM 1389 C CA . LEU A 1 181 ? 6.567 -4.702 10.024 1.00 98.31 181 LEU A CA 1
ATOM 1390 C C . LEU A 1 181 ? 7.715 -3.769 9.622 1.00 98.31 181 LEU A C 1
ATOM 1392 O O . LEU A 1 181 ? 7.602 -3.007 8.660 1.00 98.31 181 LEU A O 1
ATOM 1396 N N . ARG A 1 182 ? 8.858 -3.856 10.309 1.00 98.31 182 ARG A N 1
ATOM 1397 C CA . ARG A 1 182 ? 10.051 -3.079 9.964 1.00 98.31 182 ARG A CA 1
ATOM 1398 C C . ARG A 1 182 ? 10.584 -3.412 8.569 1.00 98.31 182 ARG A C 1
ATOM 1400 O O . ARG A 1 182 ? 11.011 -2.488 7.884 1.00 98.31 182 ARG A O 1
ATOM 1407 N N . MET A 1 183 ? 10.564 -4.677 8.139 1.00 98.38 183 MET A N 1
ATOM 1408 C CA . MET A 1 183 ? 10.981 -5.055 6.777 1.00 98.38 183 MET A CA 1
ATOM 1409 C C . MET A 1 183 ? 10.069 -4.432 5.717 1.00 98.38 183 MET A C 1
ATOM 1411 O O . MET A 1 183 ? 10.559 -3.873 4.739 1.00 98.38 183 MET A O 1
ATOM 1415 N N . ILE A 1 184 ? 8.755 -4.451 5.947 1.00 98.38 184 ILE A N 1
ATOM 1416 C CA . ILE A 1 184 ? 7.775 -3.812 5.060 1.00 98.38 184 ILE A CA 1
ATOM 1417 C C . ILE A 1 184 ? 7.966 -2.293 5.018 1.00 98.38 184 ILE A C 1
ATOM 1419 O O . ILE A 1 184 ? 8.031 -1.707 3.941 1.00 98.38 184 ILE A O 1
ATOM 1423 N N . THR A 1 185 ? 8.144 -1.667 6.182 1.00 98.06 185 THR A N 1
ATOM 1424 C CA . THR A 1 185 ? 8.394 -0.221 6.301 1.00 98.06 185 THR A CA 1
ATOM 1425 C C . THR A 1 185 ? 9.661 0.187 5.549 1.00 98.06 185 THR A C 1
ATOM 1427 O O . THR A 1 185 ? 9.675 1.207 4.871 1.00 98.06 185 THR A O 1
ATOM 1430 N N . GLN A 1 186 ? 10.731 -0.610 5.639 1.00 96.88 186 GLN A N 1
ATOM 1431 C CA . GLN A 1 186 ? 11.964 -0.350 4.892 1.00 96.88 186 GLN A CA 1
ATOM 1432 C C . GLN A 1 186 ? 11.705 -0.337 3.386 1.00 96.88 186 GLN A C 1
ATOM 1434 O O . GLN A 1 186 ? 12.127 0.602 2.724 1.00 96.88 186 GLN A O 1
ATOM 1439 N N . VAL A 1 187 ? 10.971 -1.322 2.862 1.00 96.12 187 VAL A N 1
ATOM 1440 C CA . VAL A 1 187 ? 10.618 -1.365 1.436 1.00 96.12 187 VAL A CA 1
ATOM 1441 C C . VAL A 1 187 ? 9.748 -0.174 1.036 1.00 96.12 187 VAL A C 1
ATOM 1443 O O . VAL A 1 187 ? 10.051 0.465 0.034 1.00 96.12 187 VAL A O 1
ATOM 1446 N N . ALA A 1 188 ? 8.740 0.181 1.838 1.00 96.19 188 ALA A N 1
ATOM 1447 C CA . ALA A 1 188 ? 7.884 1.340 1.574 1.00 96.19 188 ALA A CA 1
ATOM 1448 C C . ALA A 1 188 ? 8.675 2.657 1.493 1.00 96.19 188 ALA A C 1
ATOM 1450 O O . ALA A 1 188 ? 8.355 3.524 0.689 1.00 96.19 188 ALA A O 1
ATOM 1451 N N . CYS A 1 189 ? 9.731 2.806 2.297 1.00 94.69 189 CYS A N 1
ATOM 1452 C CA . CYS A 1 189 ? 10.550 4.020 2.349 1.00 94.69 189 CYS A CA 1
ATOM 1453 C C . CYS A 1 189 ? 11.708 4.059 1.326 1.00 94.69 189 CYS A C 1
ATOM 1455 O O . CYS A 1 189 ? 12.491 5.024 1.334 1.00 94.69 189 CYS A O 1
ATOM 1457 N N . ASN A 1 190 ? 11.850 3.036 0.474 1.00 91.12 190 ASN A N 1
ATOM 1458 C CA . ASN A 1 190 ? 12.887 2.965 -0.559 1.00 91.12 190 ASN A CA 1
ATOM 1459 C C . ASN A 1 190 ? 12.582 3.877 -1.759 1.00 91.12 190 ASN A C 1
ATOM 1461 O O . ASN A 1 190 ? 11.450 4.303 -1.974 1.00 91.12 190 ASN A O 1
ATOM 1465 N N . ASP A 1 191 ? 13.604 4.134 -2.582 1.00 85.62 191 ASP A N 1
ATOM 1466 C CA . ASP A 1 191 ? 13.499 5.019 -3.751 1.00 85.62 191 ASP A CA 1
ATOM 1467 C C . ASP A 1 191 ? 12.447 4.558 -4.774 1.00 85.62 191 ASP A C 1
ATOM 1469 O O . ASP A 1 191 ? 11.762 5.397 -5.353 1.00 85.62 191 ASP A O 1
ATOM 1473 N N . ASP A 1 192 ? 12.247 3.242 -4.916 1.00 85.25 192 ASP A N 1
ATOM 1474 C CA . ASP A 1 192 ? 11.266 2.639 -5.833 1.00 85.25 192 ASP A CA 1
ATOM 1475 C C . ASP A 1 192 ? 9.804 3.067 -5.516 1.00 85.25 192 ASP A C 1
ATOM 1477 O O . ASP A 1 192 ? 8.947 3.097 -6.402 1.00 85.25 192 ASP A O 1
ATOM 1481 N N . PHE A 1 193 ? 9.517 3.446 -4.263 1.00 84.69 193 PHE A N 1
ATOM 1482 C CA . PHE A 1 193 ? 8.186 3.859 -3.793 1.00 84.69 193 PHE A CA 1
ATOM 1483 C C . PHE A 1 193 ? 8.027 5.367 -3.597 1.00 84.69 193 PHE A C 1
ATOM 1485 O O . PHE A 1 193 ? 6.901 5.854 -3.555 1.00 84.69 193 PHE A O 1
ATOM 1492 N N . ARG A 1 194 ? 9.119 6.137 -3.527 1.00 76.94 194 ARG A N 1
ATOM 1493 C CA . ARG A 1 194 ? 9.049 7.595 -3.295 1.00 76.94 194 ARG A CA 1
ATOM 1494 C C . ARG A 1 194 ? 8.349 8.349 -4.419 1.00 76.94 194 ARG A C 1
ATOM 1496 O O . ARG A 1 194 ? 7.737 9.375 -4.166 1.00 76.94 194 ARG A O 1
ATOM 1503 N N . LEU A 1 195 ? 8.411 7.818 -5.639 1.00 74.56 195 LEU A N 1
ATOM 1504 C CA . LEU A 1 195 ? 7.691 8.346 -6.801 1.00 74.56 195 LEU A CA 1
ATOM 1505 C C . LEU A 1 195 ? 6.251 7.812 -6.911 1.00 74.56 195 LEU A C 1
ATOM 1507 O O . LEU A 1 195 ? 5.485 8.297 -7.732 1.00 74.56 195 LEU A O 1
ATOM 1511 N N . ASN A 1 196 ? 5.884 6.837 -6.074 1.00 84.50 196 ASN A N 1
ATOM 1512 C CA . ASN A 1 196 ? 4.573 6.191 -6.015 1.00 84.50 196 ASN A CA 1
ATOM 1513 C C . ASN A 1 196 ? 3.990 6.356 -4.603 1.00 84.50 196 ASN A C 1
ATOM 1515 O O . ASN A 1 196 ? 3.775 5.388 -3.869 1.00 84.50 196 ASN A O 1
ATOM 1519 N N . ALA A 1 197 ? 3.779 7.613 -4.207 1.00 87.38 197 ALA A N 1
ATOM 1520 C CA . ALA A 1 197 ? 3.394 8.011 -2.854 1.00 87.38 197 ALA A CA 1
ATOM 1521 C C . ALA A 1 197 ? 2.155 7.276 -2.313 1.00 87.38 197 ALA A C 1
ATOM 1523 O O . ALA A 1 197 ? 2.122 6.890 -1.144 1.00 87.38 197 ALA A O 1
ATOM 1524 N N . MET A 1 198 ? 1.161 7.022 -3.167 1.00 89.62 198 MET A N 1
ATOM 1525 C CA . MET A 1 198 ? -0.032 6.259 -2.789 1.00 89.62 198 MET A CA 1
ATOM 1526 C C . MET A 1 198 ? 0.322 4.824 -2.380 1.00 89.62 198 MET A C 1
ATOM 1528 O O . MET A 1 198 ? -0.078 4.372 -1.310 1.00 89.62 198 MET A O 1
ATOM 1532 N N . GLN A 1 199 ? 1.131 4.125 -3.181 1.00 92.31 199 GLN A N 1
ATOM 1533 C CA . GLN A 1 199 ? 1.549 2.744 -2.906 1.00 92.31 199 GLN A CA 1
ATOM 1534 C C . GLN A 1 199 ? 2.479 2.673 -1.690 1.00 92.31 199 GLN A C 1
ATOM 1536 O O . GLN A 1 199 ? 2.419 1.712 -0.923 1.00 92.31 199 GLN A O 1
ATOM 1541 N N . MET A 1 200 ? 3.302 3.706 -1.471 1.00 95.00 200 MET A N 1
ATOM 1542 C CA . MET A 1 200 ? 4.070 3.857 -0.234 1.00 95.00 200 MET A CA 1
ATOM 1543 C C . MET A 1 200 ? 3.140 3.866 0.987 1.00 95.00 200 MET A C 1
ATOM 1545 O O . MET A 1 200 ? 3.356 3.100 1.926 1.00 95.00 200 MET A O 1
ATOM 1549 N N . VAL A 1 201 ? 2.090 4.694 0.976 1.00 96.25 201 VAL A N 1
ATOM 1550 C CA . VAL A 1 201 ? 1.131 4.789 2.088 1.00 96.25 201 VAL A CA 1
ATOM 1551 C C . VAL A 1 201 ? 0.303 3.511 2.246 1.00 96.25 201 VAL A C 1
ATOM 1553 O O . VAL A 1 201 ? 0.121 3.045 3.373 1.00 96.25 201 VAL A O 1
ATOM 1556 N N . GLU A 1 202 ? -0.141 2.887 1.152 1.00 94.62 202 GLU A N 1
ATOM 1557 C CA . GLU A 1 202 ? -0.829 1.589 1.193 1.00 94.62 202 GLU A CA 1
ATOM 1558 C C . GLU A 1 202 ? 0.038 0.513 1.856 1.00 94.62 202 GLU A C 1
ATOM 1560 O O . GLU A 1 202 ? -0.451 -0.251 2.691 1.00 94.62 202 GLU A O 1
ATOM 1565 N N . LEU A 1 203 ? 1.338 0.474 1.557 1.00 96.38 203 LEU A N 1
ATOM 1566 C CA . LEU A 1 203 ? 2.252 -0.485 2.168 1.00 96.38 203 LEU A CA 1
ATOM 1567 C C . LEU A 1 203 ? 2.519 -0.163 3.648 1.00 96.38 203 LEU A C 1
ATOM 1569 O O . LEU A 1 203 ? 2.494 -1.068 4.484 1.00 96.38 203 LEU A O 1
ATOM 1573 N N . LEU A 1 204 ? 2.685 1.117 4.005 1.00 97.44 204 LEU A N 1
ATOM 1574 C CA . LEU A 1 204 ? 2.779 1.563 5.405 1.00 97.44 204 LEU A CA 1
ATOM 1575 C C . LEU A 1 204 ? 1.516 1.223 6.209 1.00 97.44 204 LEU A C 1
ATOM 1577 O O . LEU A 1 204 ? 1.607 0.925 7.402 1.00 97.44 204 LEU A O 1
ATOM 1581 N N . SER A 1 205 ? 0.348 1.183 5.560 1.00 96.50 205 SER A N 1
ATOM 1582 C CA . SER A 1 205 ? -0.917 0.814 6.200 1.00 96.50 205 SER A CA 1
ATOM 1583 C C . SER A 1 205 ? -0.952 -0.625 6.729 1.00 96.50 205 SER A C 1
ATOM 1585 O O . SER A 1 205 ? -1.818 -0.940 7.539 1.00 96.50 205 SER A O 1
ATOM 1587 N N . CYS A 1 206 ? 0.017 -1.483 6.378 1.00 96.56 206 CYS A N 1
ATOM 1588 C CA . CYS A 1 206 ? 0.224 -2.762 7.067 1.00 96.56 206 CYS A CA 1
ATOM 1589 C C . CYS A 1 206 ? 0.377 -2.585 8.592 1.00 96.56 206 CYS A C 1
ATOM 1591 O O . CYS A 1 206 ? 0.025 -3.479 9.360 1.00 96.56 206 CYS A O 1
ATOM 1593 N N . GLY A 1 207 ? 0.876 -1.426 9.042 1.00 96.19 207 GLY A N 1
ATOM 1594 C CA . GLY A 1 207 ? 0.969 -1.081 10.459 1.00 96.19 207 GLY A CA 1
ATOM 1595 C C . GLY A 1 207 ? -0.388 -0.994 11.164 1.00 96.19 207 GLY A C 1
ATOM 1596 O O . GLY A 1 207 ? -0.457 -1.253 12.360 1.00 96.19 207 GLY A O 1
ATOM 1597 N N . LEU A 1 208 ? -1.476 -0.702 10.442 1.00 95.25 208 LEU A N 1
ATOM 1598 C CA . LEU A 1 208 ? -2.810 -0.527 11.026 1.00 95.25 208 LEU A CA 1
ATOM 1599 C C . LEU A 1 208 ? -3.315 -1.787 11.730 1.00 95.25 208 LEU A C 1
ATOM 1601 O O . LEU A 1 208 ? -3.940 -1.681 12.781 1.00 95.25 208 LEU A O 1
ATOM 1605 N N . SER A 1 209 ? -2.980 -2.976 11.224 1.00 93.81 209 SER A N 1
ATOM 1606 C CA . SER A 1 209 ? -3.319 -4.221 11.913 1.00 93.81 209 SER A CA 1
ATOM 1607 C C . SER A 1 209 ? -2.694 -4.266 13.310 1.00 93.81 209 SER A C 1
ATOM 1609 O O . SER A 1 209 ? -3.406 -4.561 14.259 1.00 93.81 209 SER A O 1
ATOM 1611 N N . PHE A 1 210 ? -1.427 -3.863 13.476 1.00 94.94 210 PHE A N 1
ATOM 1612 C CA . PHE A 1 210 ? -0.729 -3.825 14.773 1.00 94.94 210 PHE A CA 1
ATOM 1613 C C . PHE A 1 210 ? -1.251 -2.759 15.746 1.00 94.94 210 PHE A C 1
ATOM 1615 O O . PHE A 1 210 ? -0.990 -2.852 16.945 1.00 94.94 210 PHE A O 1
ATOM 1622 N N . ALA A 1 211 ? -1.976 -1.748 15.263 1.00 93.75 211 ALA A N 1
ATOM 1623 C CA . ALA A 1 211 ? -2.502 -0.670 16.101 1.00 93.75 211 ALA A CA 1
ATOM 1624 C C . ALA A 1 211 ? -3.611 -1.127 17.068 1.00 93.75 211 ALA A C 1
ATOM 1626 O O . ALA A 1 211 ? -3.860 -0.466 18.078 1.00 93.75 211 ALA A O 1
ATOM 1627 N N . GLN A 1 212 ? -4.223 -2.283 16.781 1.00 87.75 212 GLN A N 1
ATOM 1628 C CA . GLN A 1 212 ? -5.329 -2.870 17.545 1.00 87.75 212 GLN A CA 1
ATOM 1629 C C . GLN A 1 212 ? -4.929 -3.325 18.954 1.00 87.75 212 GLN A C 1
ATOM 1631 O O . GLN A 1 212 ? -5.796 -3.463 19.817 1.00 87.75 212 GLN A O 1
ATOM 1636 N N . TRP A 1 213 ? -3.638 -3.571 19.200 1.00 88.88 213 TRP A N 1
ATOM 1637 C CA . TRP A 1 213 ? -3.146 -4.100 20.473 1.00 88.88 213 TRP A CA 1
ATOM 1638 C C . TRP A 1 213 ? -2.226 -3.105 21.176 1.00 88.88 213 TRP A C 1
ATOM 1640 O O . TRP A 1 213 ? -1.362 -2.488 20.555 1.00 88.88 213 TRP A O 1
ATOM 1650 N N . ASP A 1 214 ? -2.397 -2.959 22.490 1.00 87.75 214 ASP A N 1
ATOM 1651 C CA . ASP A 1 214 ? -1.656 -1.982 23.298 1.00 87.75 214 ASP A CA 1
ATOM 1652 C C . ASP A 1 214 ? -0.130 -2.194 23.260 1.00 87.75 214 ASP A C 1
ATOM 1654 O O . ASP A 1 214 ? 0.633 -1.231 23.324 1.00 87.75 214 ASP A O 1
ATOM 1658 N N . ASP A 1 215 ? 0.332 -3.441 23.152 1.00 89.12 215 ASP A N 1
ATOM 1659 C CA . ASP A 1 215 ? 1.751 -3.807 23.140 1.00 89.12 215 ASP A CA 1
ATOM 1660 C C . ASP A 1 215 ? 2.429 -3.606 21.778 1.00 89.12 215 ASP A C 1
ATOM 1662 O O . ASP A 1 215 ? 3.643 -3.398 21.734 1.00 89.12 215 ASP A O 1
ATOM 1666 N N . THR A 1 216 ? 1.667 -3.615 20.680 1.00 93.12 216 THR A N 1
ATOM 1667 C CA . THR A 1 216 ? 2.199 -3.459 19.316 1.00 93.12 216 THR A CA 1
ATOM 1668 C C . THR A 1 216 ? 1.827 -2.142 18.641 1.00 93.12 216 THR A C 1
ATOM 1670 O O . THR A 1 216 ? 2.389 -1.816 17.595 1.00 93.12 216 THR A O 1
ATOM 1673 N N . ARG A 1 217 ? 0.934 -1.338 19.232 1.00 93.81 217 ARG A N 1
ATOM 1674 C CA . ARG A 1 217 ? 0.461 -0.074 18.643 1.00 93.81 217 ARG A CA 1
ATOM 1675 C C . ARG A 1 217 ? 1.581 0.890 18.276 1.00 93.81 217 ARG A C 1
ATOM 1677 O O . ARG A 1 217 ? 1.537 1.517 17.220 1.00 93.81 217 ARG A O 1
ATOM 1684 N N . MET A 1 218 ? 2.615 0.975 19.111 1.00 95.38 218 MET A N 1
ATOM 1685 C CA . MET A 1 218 ? 3.767 1.845 18.852 1.00 95.38 218 MET A CA 1
ATOM 1686 C C . MET A 1 218 ? 4.492 1.494 17.547 1.00 95.38 218 MET A C 1
ATOM 1688 O O . MET A 1 218 ? 5.040 2.386 16.907 1.00 95.38 218 MET A O 1
ATOM 1692 N N . PHE A 1 219 ? 4.438 0.237 17.090 1.00 96.19 219 PHE A N 1
ATOM 1693 C CA . PHE A 1 219 ? 5.078 -0.168 15.837 1.00 96.19 219 PHE A CA 1
ATOM 1694 C C . PHE A 1 219 ? 4.447 0.529 14.625 1.00 96.19 219 PHE A C 1
ATOM 1696 O O . PHE A 1 219 ? 5.151 0.892 13.683 1.00 96.19 219 PHE A O 1
ATOM 1703 N N . ALA A 1 220 ? 3.131 0.749 14.660 1.00 96.00 220 ALA A N 1
ATOM 1704 C CA . ALA A 1 220 ? 2.398 1.434 13.603 1.00 96.00 220 ALA A CA 1
ATOM 1705 C C . ALA A 1 220 ? 2.755 2.930 13.540 1.00 96.00 220 ALA A C 1
ATOM 1707 O O . ALA A 1 220 ? 3.005 3.463 12.458 1.00 96.00 220 ALA A O 1
ATOM 1708 N N . TYR A 1 221 ? 2.866 3.587 14.700 1.00 96.38 221 TYR A N 1
ATOM 1709 C CA . TYR A 1 221 ? 3.337 4.974 14.787 1.00 96.38 221 TYR A CA 1
ATOM 1710 C C . TYR A 1 221 ? 4.796 5.117 14.339 1.00 96.38 221 TYR A C 1
ATOM 1712 O O . TYR A 1 221 ? 5.125 6.055 13.615 1.00 96.38 221 TYR A O 1
ATOM 1720 N N . ASP A 1 222 ? 5.667 4.174 14.701 1.00 97.25 222 ASP A N 1
ATOM 1721 C CA . ASP A 1 222 ? 7.059 4.167 14.245 1.00 97.25 222 ASP A CA 1
ATOM 1722 C C . ASP A 1 222 ? 7.166 3.990 12.724 1.00 97.25 222 ASP A C 1
ATOM 1724 O O . ASP A 1 222 ? 8.013 4.623 12.089 1.00 97.25 222 ASP A O 1
ATOM 1728 N N . ALA A 1 223 ? 6.315 3.151 12.122 1.00 97.19 223 ALA A N 1
ATOM 1729 C CA . ALA A 1 223 ? 6.247 2.991 10.671 1.00 97.19 223 ALA A CA 1
ATOM 1730 C C . ALA A 1 223 ? 5.790 4.285 9.979 1.00 97.19 223 ALA A C 1
ATOM 1732 O O . ALA A 1 223 ? 6.435 4.736 9.031 1.00 97.19 223 ALA A O 1
ATOM 1733 N N . LEU A 1 224 ? 4.739 4.928 10.500 1.00 97.31 224 LEU A N 1
ATOM 1734 C CA . LEU A 1 224 ? 4.262 6.230 10.031 1.00 97.31 224 LEU A CA 1
ATOM 1735 C C . LEU A 1 224 ? 5.361 7.303 10.113 1.00 97.31 224 LEU A C 1
ATOM 1737 O O . LEU A 1 224 ? 5.615 7.997 9.129 1.00 97.31 224 LEU A O 1
ATOM 1741 N N . ASN A 1 225 ? 6.041 7.418 11.257 1.00 97.44 225 ASN A N 1
ATOM 1742 C CA . ASN A 1 225 ? 7.105 8.404 11.462 1.00 97.44 225 ASN A CA 1
ATOM 1743 C C . ASN A 1 225 ? 8.272 8.189 10.493 1.00 97.44 225 ASN A C 1
ATOM 1745 O O . ASN A 1 225 ? 8.734 9.144 9.874 1.00 97.44 225 ASN A O 1
ATOM 1749 N N . LYS A 1 226 ? 8.687 6.937 10.273 1.00 96.56 226 LYS A N 1
ATOM 1750 C CA . LYS A 1 226 ? 9.706 6.607 9.263 1.00 96.56 226 LYS A CA 1
ATOM 1751 C C . LYS A 1 226 ? 9.265 6.954 7.843 1.00 96.56 226 LYS A C 1
ATOM 1753 O O . LYS A 1 226 ? 10.099 7.357 7.037 1.00 96.56 226 LYS A O 1
ATOM 1758 N N . GLY A 1 227 ? 7.980 6.798 7.525 1.00 95.75 227 GLY A N 1
ATOM 1759 C CA . GLY A 1 227 ? 7.414 7.229 6.246 1.00 95.75 227 GLY A CA 1
ATOM 1760 C C . GLY A 1 227 ? 7.519 8.742 6.054 1.00 95.75 227 GLY A C 1
ATOM 1761 O O . GLY A 1 227 ? 8.014 9.200 5.025 1.00 95.75 227 GLY A O 1
ATOM 1762 N N . LEU A 1 228 ? 7.117 9.511 7.073 1.00 95.81 228 LEU A N 1
ATOM 1763 C CA . LEU A 1 228 ? 7.215 10.975 7.087 1.00 95.81 228 LEU A CA 1
ATOM 1764 C C . LEU A 1 228 ? 8.669 11.446 6.934 1.00 95.81 228 LEU A C 1
ATOM 1766 O O . LEU A 1 228 ? 8.946 12.322 6.118 1.00 95.81 228 LEU A O 1
ATOM 1770 N N . GLU A 1 229 ? 9.600 10.844 7.679 1.00 95.75 229 GLU A N 1
ATOM 1771 C CA . GLU A 1 229 ? 11.035 11.141 7.584 1.00 95.75 229 GLU A CA 1
ATOM 1772 C C . GLU A 1 229 ? 11.584 10.838 6.185 1.00 95.75 229 GLU A C 1
ATOM 1774 O O . GLU A 1 229 ? 12.249 11.680 5.587 1.00 95.75 229 GLU A O 1
ATOM 1779 N N . ALA A 1 230 ? 11.265 9.668 5.624 1.00 93.69 230 ALA A N 1
ATOM 1780 C CA . ALA A 1 230 ? 11.757 9.263 4.310 1.00 93.69 230 ALA A CA 1
ATOM 1781 C C . ALA A 1 230 ? 11.263 10.181 3.181 1.00 93.69 230 ALA A C 1
ATOM 1783 O O . ALA A 1 230 ? 12.048 10.525 2.293 1.00 93.69 230 ALA A O 1
ATOM 1784 N N . MET A 1 231 ? 9.989 10.593 3.215 1.00 93.12 231 MET A N 1
ATOM 1785 C CA . MET A 1 231 ? 9.452 11.537 2.232 1.00 93.12 231 MET A CA 1
ATOM 1786 C C . MET A 1 231 ? 10.009 12.951 2.446 1.00 93.12 231 MET A C 1
ATOM 1788 O O . MET A 1 231 ? 10.364 13.628 1.483 1.00 93.12 231 MET A O 1
ATOM 1792 N N . GLY A 1 232 ? 10.172 13.382 3.700 1.00 91.12 232 GLY A N 1
ATOM 1793 C CA . GLY A 1 232 ? 10.825 14.650 4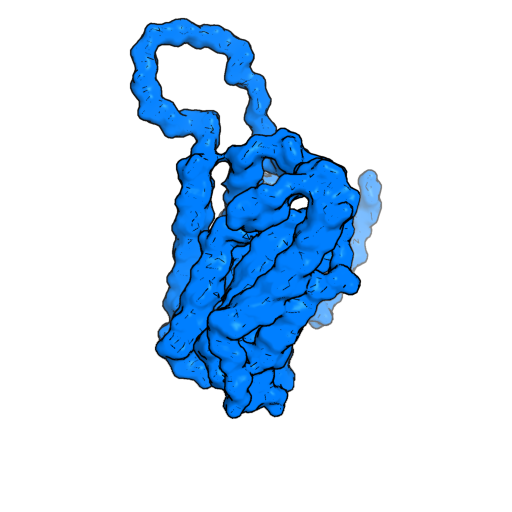.028 1.00 91.12 232 GLY A CA 1
ATOM 1794 C C . GLY A 1 232 ? 12.256 14.727 3.485 1.00 91.12 232 GLY A C 1
ATOM 1795 O O . GLY A 1 232 ? 12.616 15.698 2.820 1.00 91.12 232 GLY A O 1
ATOM 1796 N N . ASP A 1 233 ? 13.048 13.672 3.686 1.00 91.06 233 ASP A N 1
ATOM 1797 C CA . ASP A 1 233 ? 14.409 13.552 3.154 1.00 91.06 233 ASP A CA 1
ATOM 1798 C C . ASP A 1 233 ? 14.444 13.545 1.621 1.00 91.06 233 ASP A C 1
ATOM 1800 O O . ASP A 1 233 ? 15.381 14.071 1.012 1.00 91.06 233 ASP A O 1
ATOM 1804 N N . PHE A 1 234 ? 13.447 12.933 0.981 1.00 88.12 234 PHE A N 1
ATOM 1805 C CA . PHE A 1 234 ? 13.303 12.931 -0.471 1.00 88.12 234 PHE A CA 1
ATOM 1806 C C . PHE A 1 234 ? 13.025 14.339 -1.003 1.00 88.12 234 PHE A C 1
ATOM 1808 O O . PHE A 1 234 ? 13.784 14.837 -1.833 1.00 88.12 234 PHE A O 1
ATOM 1815 N N . MET A 1 235 ? 12.022 15.030 -0.457 1.00 86.56 235 MET A N 1
ATOM 1816 C CA . MET A 1 235 ? 11.691 16.403 -0.849 1.00 86.56 235 MET A CA 1
ATOM 1817 C C . MET A 1 235 ? 12.843 17.380 -0.575 1.00 86.56 235 MET A C 1
ATOM 1819 O O . MET A 1 235 ? 13.131 18.252 -1.395 1.00 86.56 235 MET A O 1
ATOM 1823 N N . ALA A 1 236 ? 13.567 17.213 0.536 1.00 86.56 236 ALA A N 1
ATOM 1824 C CA . ALA A 1 236 ? 14.706 18.062 0.887 1.00 86.56 236 ALA A CA 1
ATOM 1825 C C . ALA A 1 236 ? 15.875 17.957 -0.109 1.00 86.56 236 ALA A C 1
ATOM 1827 O O . ALA A 1 236 ? 16.620 18.923 -0.292 1.00 86.56 236 ALA A O 1
ATOM 1828 N N . LYS A 1 237 ? 16.041 16.810 -0.782 1.00 85.25 237 LYS A N 1
ATOM 1829 C CA . LYS A 1 237 ? 17.035 16.638 -1.858 1.00 85.25 237 LYS A CA 1
ATOM 1830 C C . LYS A 1 237 ? 16.638 17.361 -3.149 1.00 85.25 237 LYS A C 1
ATOM 1832 O O . LYS A 1 237 ? 17.512 17.629 -3.973 1.00 85.25 237 LYS A O 1
ATOM 1837 N N . HIS A 1 238 ? 15.364 17.731 -3.294 1.00 78.19 238 HIS A N 1
ATOM 1838 C CA . HIS A 1 238 ? 14.796 18.405 -4.463 1.00 78.19 238 HIS A CA 1
ATOM 1839 C C . HIS A 1 238 ? 14.077 19.719 -4.072 1.00 78.19 238 HIS A C 1
ATOM 1841 O O . HIS A 1 238 ? 12.877 19.864 -4.308 1.00 78.19 238 HIS A O 1
ATOM 1847 N N . PRO A 1 239 ? 14.779 20.706 -3.471 1.00 61.22 239 PRO A N 1
ATOM 1848 C CA . PRO A 1 239 ? 14.137 21.875 -2.876 1.00 61.22 239 PRO A CA 1
ATOM 1849 C C . PRO A 1 239 ? 13.391 22.747 -3.897 1.00 61.22 239 PRO A C 1
ATOM 1851 O O . PRO A 1 239 ? 13.826 22.952 -5.038 1.00 61.22 239 PRO A O 1
ATOM 1854 N N . ALA A 1 240 ? 12.276 23.335 -3.451 1.00 56.56 240 ALA A N 1
ATOM 1855 C CA . ALA A 1 240 ? 11.538 24.337 -4.206 1.00 56.56 240 ALA A CA 1
ATOM 1856 C C . ALA A 1 240 ? 12.439 25.544 -4.543 1.00 56.56 240 ALA A C 1
ATOM 1858 O O . ALA A 1 240 ? 13.260 25.987 -3.736 1.00 56.56 240 ALA A O 1
ATOM 1859 N N . ALA A 1 241 ? 12.281 26.102 -5.747 1.00 49.78 241 ALA A N 1
ATOM 1860 C CA . ALA A 1 241 ? 13.016 27.291 -6.169 1.00 49.78 241 ALA A CA 1
ATOM 1861 C C . ALA A 1 241 ? 12.527 28.494 -5.346 1.00 49.78 241 ALA A C 1
ATOM 1863 O O . ALA A 1 241 ? 11.518 29.110 -5.678 1.00 49.78 241 ALA A O 1
ATOM 1864 N N . GLY A 1 242 ? 13.224 28.781 -4.247 1.00 52.22 242 GLY A N 1
ATOM 1865 C CA . GLY A 1 242 ? 12.889 29.873 -3.335 1.00 52.22 242 GLY A CA 1
ATOM 1866 C C . GLY A 1 242 ? 13.677 29.866 -2.027 1.00 52.22 242 GLY A C 1
ATOM 1867 O O . GLY A 1 242 ? 13.962 30.943 -1.513 1.00 52.22 242 GLY A O 1
ATOM 1868 N N . ASP A 1 243 ? 14.113 28.700 -1.536 1.00 45.94 243 ASP A N 1
ATOM 1869 C CA . ASP A 1 243 ? 14.747 28.594 -0.208 1.00 45.94 243 ASP A CA 1
ATOM 1870 C C . ASP A 1 243 ? 16.272 28.392 -0.234 1.00 45.94 243 ASP A C 1
ATOM 1872 O O . ASP A 1 243 ? 16.901 27.896 0.699 1.00 45.94 243 ASP A O 1
ATOM 1876 N N . SER A 1 244 ? 16.935 28.831 -1.306 1.00 42.28 244 SER A N 1
ATOM 1877 C CA . SER A 1 244 ? 18.378 29.048 -1.237 1.00 42.28 244 SER A CA 1
ATOM 1878 C C . SER A 1 244 ? 18.643 30.327 -0.438 1.00 42.28 244 SER A C 1
ATOM 1880 O O . SER A 1 244 ? 18.790 31.408 -1.016 1.00 42.28 244 SER A O 1
ATOM 1882 N N . GLY A 1 245 ? 18.706 30.195 0.890 1.00 41.56 245 GLY A N 1
ATOM 1883 C CA . GLY A 1 245 ? 19.212 31.186 1.842 1.00 41.56 245 GLY A CA 1
ATOM 1884 C C . GLY A 1 245 ? 20.679 31.535 1.576 1.00 41.56 245 GLY A C 1
ATOM 1885 O O . GLY A 1 245 ? 21.582 31.172 2.323 1.00 41.56 245 GLY A O 1
ATOM 1886 N N . GLY A 1 246 ? 20.930 32.236 0.473 1.00 33.44 246 GLY A N 1
ATOM 1887 C CA . GLY A 1 246 ? 22.230 32.738 0.063 1.00 33.44 246 GLY A CA 1
ATOM 1888 C C . GLY A 1 246 ? 22.226 34.257 0.100 1.00 33.44 246 GLY A C 1
ATOM 1889 O O . GLY A 1 246 ? 21.670 34.901 -0.785 1.00 33.44 246 GLY A O 1
ATOM 1890 N N . SER A 1 247 ? 22.874 34.819 1.121 1.00 40.19 247 SER A N 1
ATOM 1891 C CA . SER A 1 247 ? 23.252 36.232 1.211 1.00 40.19 247 SER A CA 1
ATOM 1892 C C . SER A 1 247 ? 23.721 36.766 -0.151 1.00 40.19 247 SER A C 1
ATOM 1894 O O . SER A 1 247 ? 24.785 36.387 -0.641 1.00 40.19 247 SER A O 1
ATOM 1896 N N . ARG A 1 248 ? 22.926 37.634 -0.787 1.00 33.16 248 ARG A N 1
ATOM 1897 C CA . ARG A 1 248 ? 23.331 38.378 -1.987 1.00 33.16 248 ARG A CA 1
ATOM 1898 C C . ARG A 1 248 ? 23.269 39.866 -1.700 1.00 33.16 248 ARG A C 1
ATOM 1900 O O . ARG A 1 248 ? 22.228 40.513 -1.761 1.00 33.16 248 ARG A O 1
ATOM 1907 N N . THR A 1 249 ? 24.444 40.397 -1.394 1.00 33.56 249 THR A N 1
ATOM 1908 C CA . THR A 1 249 ? 24.785 41.805 -1.563 1.00 33.56 249 THR A CA 1
ATOM 1909 C C . THR A 1 249 ? 24.431 42.273 -2.976 1.00 33.56 249 THR A C 1
ATOM 1911 O O . THR A 1 249 ? 24.673 41.557 -3.946 1.00 33.56 249 THR A O 1
ATOM 1914 N N . GLY A 1 250 ? 23.872 43.481 -3.050 1.00 39.03 250 GLY A N 1
ATOM 1915 C CA . GLY A 1 250 ? 23.266 44.123 -4.217 1.00 39.03 250 GLY A CA 1
ATOM 1916 C C . GLY A 1 250 ? 23.853 43.821 -5.599 1.00 39.03 250 GLY A C 1
ATOM 1917 O O . GLY A 1 250 ? 25.000 44.141 -5.892 1.00 39.03 250 GLY A O 1
ATOM 1918 N N . ALA A 1 251 ? 22.979 43.363 -6.490 1.00 34.56 251 ALA A N 1
ATOM 1919 C CA . ALA A 1 251 ? 23.015 43.664 -7.914 1.00 34.56 251 ALA A CA 1
ATOM 1920 C C . ALA A 1 251 ? 21.566 43.676 -8.426 1.00 34.56 251 ALA A C 1
ATOM 1922 O O . ALA A 1 251 ? 20.748 42.868 -7.999 1.00 34.56 251 ALA A O 1
ATOM 1923 N N . LYS A 1 252 ? 21.246 44.672 -9.254 1.00 34.56 252 LYS A N 1
ATOM 1924 C CA . LYS A 1 252 ? 19.901 45.016 -9.737 1.00 34.56 252 LYS A CA 1
ATOM 1925 C C . LYS A 1 252 ? 19.175 43.805 -10.336 1.00 34.56 252 LYS A C 1
ATOM 1927 O O . LYS A 1 252 ? 19.741 43.125 -11.182 1.00 34.56 252 LYS A O 1
ATOM 1932 N N . ALA A 1 253 ? 17.933 43.594 -9.909 1.00 30.50 253 ALA A N 1
ATOM 1933 C CA . ALA A 1 253 ? 17.019 42.619 -10.488 1.00 30.50 253 ALA A CA 1
ATOM 1934 C C . ALA A 1 253 ? 16.499 43.118 -11.846 1.00 30.50 253 ALA A C 1
ATOM 1936 O O . ALA A 1 253 ? 15.955 44.223 -11.925 1.00 30.50 253 ALA A O 1
ATOM 1937 N N . ASP A 1 254 ? 16.663 42.298 -12.884 1.00 28.70 254 ASP A N 1
ATOM 1938 C CA . ASP A 1 254 ? 15.899 42.399 -14.127 1.00 28.70 254 ASP A CA 1
ATOM 1939 C C . ASP A 1 254 ? 14.480 41.833 -13.894 1.00 28.70 254 ASP A C 1
ATOM 1941 O O . ASP A 1 254 ? 14.355 40.792 -13.243 1.00 28.70 254 ASP A O 1
ATOM 1945 N N . PRO A 1 255 ? 13.394 42.460 -14.393 1.00 33.25 255 PRO A N 1
ATOM 1946 C CA . PRO A 1 255 ? 12.020 42.064 -14.055 1.00 33.25 255 PRO A CA 1
ATOM 1947 C C . PRO A 1 255 ? 11.479 40.839 -14.819 1.00 33.25 255 PRO A C 1
ATOM 1949 O O . PRO A 1 255 ? 10.281 40.583 -14.768 1.00 33.25 255 PRO A O 1
ATOM 1952 N N . GLU A 1 256 ? 12.313 40.088 -15.544 1.00 33.62 256 GLU A N 1
ATOM 1953 C CA . GLU A 1 256 ? 11.860 39.106 -16.551 1.00 33.62 256 GLU A CA 1
ATOM 1954 C C . GLU A 1 256 ? 12.055 37.624 -16.163 1.00 33.62 256 GLU A C 1
ATOM 1956 O O . GLU A 1 256 ? 11.925 36.742 -17.005 1.00 33.62 256 GLU A O 1
ATOM 1961 N N . GLN A 1 257 ? 12.325 37.316 -14.887 1.00 35.88 257 GLN A N 1
ATOM 1962 C CA . GLN A 1 257 ? 12.471 35.934 -14.379 1.00 35.88 257 GLN A CA 1
ATOM 1963 C C . GLN A 1 257 ? 11.413 35.524 -13.339 1.00 35.88 257 GLN A C 1
ATOM 1965 O O . GLN A 1 257 ? 11.632 34.614 -12.547 1.00 35.88 257 GLN A O 1
ATOM 1970 N N . ALA A 1 258 ? 10.243 36.165 -13.355 1.00 34.50 258 ALA A N 1
ATOM 1971 C CA . ALA A 1 258 ? 9.070 35.747 -12.579 1.00 34.50 258 ALA A CA 1
ATOM 1972 C C . ALA A 1 258 ? 8.016 35.062 -13.473 1.00 34.50 258 ALA A C 1
ATOM 1974 O O . ALA A 1 258 ? 6.825 35.345 -13.369 1.00 34.50 258 ALA A O 1
ATOM 1975 N N . ALA A 1 259 ? 8.456 34.208 -14.401 1.00 36.44 259 ALA A N 1
ATOM 1976 C CA . ALA A 1 259 ? 7.571 33.458 -15.287 1.00 36.44 259 ALA A CA 1
ATOM 1977 C C . ALA A 1 259 ? 7.413 32.011 -14.791 1.00 36.44 259 ALA A C 1
ATOM 1979 O O . ALA A 1 259 ? 8.335 31.212 -14.916 1.00 36.44 259 ALA A O 1
ATOM 1980 N N . GLY A 1 260 ? 6.224 31.712 -14.258 1.00 44.25 260 GLY A N 1
ATOM 1981 C CA . GLY A 1 260 ? 5.600 30.385 -14.282 1.00 44.25 260 GLY A CA 1
ATOM 1982 C C . GLY A 1 260 ? 6.101 29.355 -13.272 1.00 44.25 260 GLY A C 1
ATOM 1983 O O . GLY A 1 260 ? 6.719 28.376 -13.668 1.00 44.25 260 GLY A O 1
ATOM 1984 N N . GLN A 1 261 ? 5.775 29.515 -11.987 1.00 50.56 261 GLN A N 1
ATOM 1985 C CA . GLN A 1 261 ? 5.548 28.329 -11.152 1.00 50.56 261 GLN A CA 1
ATOM 1986 C C . GLN A 1 261 ? 4.131 27.842 -11.462 1.00 50.56 261 GLN A C 1
ATOM 1988 O O . GLN A 1 261 ? 3.179 28.608 -11.312 1.00 50.56 261 GLN A O 1
ATOM 1993 N N . LEU A 1 262 ? 4.020 26.620 -11.978 1.00 57.94 262 LEU A N 1
ATOM 1994 C CA . LEU A 1 262 ? 2.742 25.941 -12.181 1.00 57.94 262 LEU A CA 1
ATOM 1995 C C . LEU A 1 262 ? 2.107 25.659 -10.809 1.00 57.94 262 LEU A C 1
ATOM 1997 O O . LEU A 1 262 ? 2.828 25.444 -9.832 1.00 57.94 262 LEU A O 1
ATOM 2001 N N . SER A 1 263 ? 0.776 25.709 -10.718 1.00 67.62 263 SER A N 1
ATOM 2002 C CA . SER A 1 263 ? 0.070 25.273 -9.506 1.00 67.62 263 SER A CA 1
ATOM 2003 C C . SER A 1 263 ? 0.229 23.755 -9.314 1.00 67.62 263 SER A C 1
ATOM 2005 O O . SER A 1 263 ? 0.575 23.047 -10.262 1.00 67.62 263 SER A O 1
ATOM 2007 N N . SER A 1 264 ? -0.032 23.238 -8.106 1.00 60.31 264 SER A N 1
ATOM 2008 C CA . SER A 1 264 ? -0.031 21.782 -7.860 1.00 60.31 264 SER A CA 1
ATOM 2009 C C . SER A 1 264 ? -1.011 21.057 -8.800 1.00 60.31 264 SER A C 1
ATOM 2011 O O . SER A 1 264 ? -0.660 20.040 -9.395 1.00 60.31 264 SER A O 1
ATOM 2013 N N . ASP A 1 265 ? -2.171 21.666 -9.077 1.00 61.56 265 ASP A N 1
ATOM 2014 C CA . ASP A 1 265 ? -3.157 21.150 -10.035 1.00 61.56 265 ASP A CA 1
ATOM 2015 C C . ASP A 1 265 ? -2.630 21.121 -11.478 1.00 61.56 265 ASP A C 1
ATOM 2017 O O . ASP A 1 265 ? -2.851 20.155 -12.211 1.00 61.56 265 ASP A O 1
ATOM 2021 N N . ASP A 1 266 ? -1.909 22.158 -11.912 1.00 65.50 266 ASP A N 1
ATOM 2022 C CA . ASP A 1 266 ? -1.320 22.209 -13.254 1.00 65.50 266 ASP A CA 1
ATOM 2023 C C . ASP A 1 266 ? -0.203 21.165 -13.410 1.00 65.50 266 ASP A C 1
ATOM 2025 O O . ASP A 1 266 ? -0.102 20.517 -14.455 1.00 65.50 266 ASP A O 1
ATOM 2029 N N . LEU A 1 267 ? 0.602 20.959 -12.362 1.00 65.31 267 LEU A N 1
ATOM 2030 C CA . LEU A 1 267 ? 1.624 19.912 -12.307 1.00 65.31 267 LEU A CA 1
ATOM 2031 C C . LEU A 1 267 ? 1.000 18.516 -12.332 1.00 65.31 267 LEU A C 1
ATOM 2033 O O . LEU A 1 267 ? 1.468 17.658 -13.077 1.00 65.31 267 LEU A O 1
ATOM 2037 N N . HIS A 1 268 ? -0.086 18.302 -11.589 1.00 61.47 268 HIS A N 1
ATOM 2038 C CA . HIS A 1 268 ? -0.835 17.048 -11.592 1.00 61.47 268 HIS A CA 1
ATOM 2039 C C . HIS A 1 268 ? -1.423 16.738 -12.979 1.00 61.47 268 HIS A C 1
ATOM 2041 O O . HIS A 1 268 ? -1.289 15.624 -13.488 1.00 61.47 268 HIS A O 1
ATOM 2047 N N . ASN A 1 269 ? -2.008 17.739 -13.641 1.00 63.34 269 ASN A N 1
ATOM 2048 C CA . ASN A 1 269 ? -2.537 17.599 -14.998 1.00 63.34 269 ASN A CA 1
ATOM 2049 C C . ASN A 1 269 ? -1.431 17.332 -16.035 1.00 63.34 269 ASN A C 1
ATOM 2051 O O . ASN A 1 269 ? -1.629 16.545 -16.961 1.00 63.34 269 ASN A O 1
ATOM 2055 N N . LEU A 1 270 ? -0.254 17.947 -15.884 1.00 58.53 270 LEU A N 1
ATOM 2056 C CA . LEU A 1 270 ? 0.911 17.682 -16.736 1.00 58.53 270 LEU A CA 1
ATOM 2057 C C . LEU A 1 270 ? 1.503 16.290 -16.495 1.00 58.53 270 LEU A C 1
ATOM 2059 O O . LEU A 1 270 ? 1.830 15.611 -17.466 1.00 58.53 270 LEU A O 1
ATOM 2063 N N . ALA A 1 271 ? 1.558 15.835 -15.239 1.00 59.78 271 ALA A N 1
ATOM 2064 C CA . ALA A 1 271 ? 1.937 14.469 -14.884 1.00 59.78 271 ALA A CA 1
ATOM 2065 C C . ALA A 1 271 ? 1.015 13.438 -15.554 1.00 59.78 271 ALA A C 1
ATOM 2067 O O . ALA A 1 271 ? 1.484 12.425 -16.060 1.00 59.78 271 ALA A O 1
ATOM 2068 N N . MET A 1 272 ? -0.293 13.714 -15.599 1.00 56.97 272 MET A N 1
ATOM 2069 C CA . MET A 1 272 ? -1.287 12.863 -16.265 1.00 56.97 272 MET A CA 1
ATOM 2070 C C . MET A 1 272 ? -1.150 12.849 -17.797 1.00 56.97 272 MET A C 1
ATOM 2072 O O . MET A 1 272 ? -1.501 11.857 -18.433 1.00 56.97 272 MET A O 1
ATOM 2076 N N . LEU A 1 273 ? -0.676 13.943 -18.405 1.00 57.69 273 LEU A N 1
ATOM 2077 C CA . LEU A 1 273 ? -0.553 14.080 -19.861 1.00 57.69 273 LEU A CA 1
ATOM 2078 C C . LEU A 1 273 ? 0.744 13.469 -20.402 1.00 57.69 273 LEU A C 1
ATOM 2080 O O . LEU A 1 273 ? 0.699 12.694 -21.357 1.00 57.69 273 LEU A O 1
ATOM 2084 N N . ASP A 1 274 ? 1.885 13.839 -19.821 1.00 59.84 274 ASP A N 1
ATOM 2085 C CA . ASP A 1 274 ? 3.190 13.256 -20.131 1.00 59.84 274 ASP A CA 1
ATOM 2086 C C . ASP A 1 274 ? 4.185 13.558 -18.989 1.00 59.84 274 ASP A C 1
ATOM 2088 O O . ASP A 1 274 ? 4.731 14.665 -18.921 1.00 59.84 274 ASP A O 1
ATOM 2092 N N . PRO A 1 275 ? 4.473 12.579 -18.107 1.00 59.75 275 PRO A N 1
ATOM 2093 C CA . PRO A 1 275 ? 5.443 12.731 -17.024 1.00 59.75 275 PRO A CA 1
ATOM 2094 C C . PRO A 1 275 ? 6.842 13.156 -17.492 1.00 59.75 275 PRO A C 1
ATOM 2096 O O . PRO A 1 275 ? 7.589 13.730 -16.706 1.00 59.75 275 PRO A O 1
ATOM 2099 N N . ALA A 1 276 ? 7.213 12.904 -18.756 1.00 63.09 276 ALA A N 1
ATOM 2100 C CA . ALA A 1 276 ? 8.509 13.306 -19.306 1.00 63.09 276 ALA A CA 1
ATOM 2101 C C . ALA A 1 276 ? 8.638 14.827 -19.514 1.00 63.09 276 ALA A C 1
ATOM 2103 O O . ALA A 1 276 ? 9.736 15.321 -19.778 1.00 63.09 276 ALA A O 1
ATOM 2104 N N . LEU A 1 277 ? 7.530 15.570 -19.411 1.00 62.28 277 LEU A N 1
ATOM 2105 C CA . LEU A 1 277 ? 7.517 17.033 -19.454 1.00 62.28 277 LEU A CA 1
ATOM 2106 C C . LEU A 1 277 ? 7.848 17.670 -18.102 1.00 62.28 277 LEU A C 1
ATOM 2108 O O . LEU A 1 277 ? 8.127 18.869 -18.062 1.00 62.28 277 LEU A O 1
ATOM 2112 N N . LEU A 1 278 ? 7.821 16.892 -17.017 1.00 68.25 278 LEU A N 1
ATOM 2113 C CA . LEU A 1 278 ? 8.143 17.367 -15.680 1.00 68.25 278 LEU A CA 1
ATOM 2114 C C . LEU A 1 278 ? 9.642 17.250 -15.421 1.00 68.25 278 LEU A C 1
ATOM 2116 O O . LEU A 1 278 ? 10.289 16.255 -15.744 1.00 68.25 278 LEU A O 1
ATOM 2120 N N . SER A 1 279 ? 10.202 18.273 -14.788 1.00 77.19 279 SER A N 1
ATOM 2121 C CA . SER A 1 279 ? 11.529 18.169 -14.193 1.00 77.19 279 SER A CA 1
ATOM 2122 C C . SER A 1 279 ? 11.509 17.211 -12.997 1.00 77.19 279 SER A C 1
ATOM 2124 O O . SER A 1 279 ? 10.503 17.113 -12.296 1.00 77.19 279 SER A O 1
ATOM 2126 N N . ASP A 1 280 ? 12.646 16.583 -12.679 1.00 74.56 280 ASP A N 1
ATOM 2127 C CA . ASP A 1 280 ? 12.794 15.721 -11.487 1.00 74.56 280 ASP A CA 1
ATOM 2128 C C . ASP A 1 280 ? 12.283 16.392 -10.200 1.00 74.56 280 ASP A C 1
ATOM 2130 O O . ASP A 1 280 ? 11.775 15.746 -9.287 1.00 74.56 280 ASP A O 1
ATOM 2134 N N . LYS A 1 281 ? 12.402 17.721 -10.136 1.00 77.88 281 LYS A N 1
ATOM 2135 C CA . LYS A 1 281 ? 11.896 18.545 -9.042 1.00 77.88 281 LYS A CA 1
ATOM 2136 C C . LYS A 1 281 ? 10.369 18.573 -8.992 1.00 77.88 281 LYS A C 1
ATOM 2138 O O . LYS A 1 281 ? 9.804 18.439 -7.916 1.00 77.88 281 LYS A O 1
ATOM 2143 N N . GLU A 1 282 ? 9.716 18.804 -10.122 1.00 80.00 282 GLU A N 1
ATOM 2144 C CA . GLU A 1 282 ? 8.255 18.852 -10.200 1.00 80.00 282 GLU A CA 1
ATOM 2145 C C . GLU A 1 282 ? 7.650 17.483 -9.892 1.00 80.00 282 GLU A C 1
ATOM 2147 O O . GLU A 1 282 ? 6.686 17.405 -9.140 1.00 80.00 282 GLU A O 1
ATOM 2152 N N . ILE A 1 283 ? 8.290 16.405 -10.356 1.00 79.31 283 ILE A N 1
ATOM 2153 C CA . ILE A 1 283 ? 7.917 15.032 -9.997 1.00 79.31 283 ILE A CA 1
ATOM 2154 C C . ILE A 1 283 ? 8.021 14.827 -8.478 1.00 79.31 283 ILE A C 1
ATOM 2156 O O . ILE A 1 283 ? 7.096 14.302 -7.860 1.00 79.31 283 ILE A O 1
ATOM 2160 N N . ALA A 1 284 ? 9.123 15.266 -7.859 1.00 82.94 284 ALA A N 1
ATOM 2161 C CA . ALA A 1 284 ? 9.305 15.145 -6.415 1.00 82.94 284 ALA A CA 1
ATOM 2162 C C . ALA A 1 284 ? 8.275 15.962 -5.616 1.00 82.94 284 ALA A C 1
ATOM 2164 O O . ALA A 1 284 ? 7.809 15.500 -4.577 1.00 82.94 284 ALA A O 1
ATOM 2165 N N . GLN A 1 285 ? 7.899 17.148 -6.105 1.00 84.38 285 GLN A N 1
ATOM 2166 C CA . GLN A 1 285 ? 6.852 17.975 -5.500 1.00 84.38 285 GLN A CA 1
ATOM 2167 C C . GLN A 1 285 ? 5.483 17.299 -5.598 1.00 84.38 285 GLN A C 1
ATOM 2169 O O . GLN A 1 285 ? 4.827 17.130 -4.578 1.00 84.38 285 GLN A O 1
ATOM 2174 N N . THR A 1 286 ? 5.089 16.819 -6.781 1.00 84.69 286 THR A N 1
ATOM 2175 C CA . THR A 1 286 ? 3.817 16.105 -6.957 1.00 84.69 286 THR A CA 1
ATOM 2176 C C . THR A 1 286 ? 3.741 14.844 -6.095 1.00 84.69 286 THR A C 1
ATOM 2178 O O . THR A 1 286 ? 2.704 14.576 -5.494 1.00 84.69 286 THR A O 1
ATOM 2181 N N . ALA A 1 287 ? 4.831 14.078 -5.990 1.00 86.69 287 ALA A N 1
ATOM 2182 C CA . ALA A 1 287 ? 4.880 12.912 -5.111 1.00 86.69 287 ALA A CA 1
ATOM 2183 C C . ALA A 1 287 ? 4.778 13.300 -3.623 1.00 86.69 287 ALA A C 1
ATOM 2185 O O . ALA A 1 287 ? 4.094 12.622 -2.857 1.00 86.69 287 ALA A O 1
ATOM 2186 N N . GLY A 1 288 ? 5.420 14.401 -3.221 1.00 89.62 288 GLY A N 1
ATOM 2187 C CA . GLY A 1 288 ? 5.317 14.964 -1.876 1.00 89.62 288 GLY A CA 1
ATOM 2188 C C . GLY A 1 288 ? 3.887 15.364 -1.513 1.00 89.62 288 GLY A C 1
ATOM 2189 O O . GLY A 1 288 ? 3.380 14.919 -0.485 1.00 89.62 288 GLY A O 1
ATOM 2190 N N . ASP A 1 289 ? 3.220 16.115 -2.390 1.00 89.00 289 ASP A N 1
ATOM 2191 C CA . ASP A 1 289 ? 1.832 16.557 -2.208 1.00 89.00 289 ASP A CA 1
ATOM 2192 C C . ASP A 1 289 ? 0.874 15.351 -2.116 1.00 89.00 289 ASP A C 1
ATOM 2194 O O . ASP A 1 289 ? 0.031 15.271 -1.219 1.00 89.00 289 ASP A O 1
ATOM 2198 N N . GLN A 1 290 ? 1.038 14.354 -2.999 1.00 89.75 290 GLN A N 1
ATOM 2199 C CA . GLN A 1 290 ? 0.257 13.111 -2.950 1.00 89.75 290 GLN A CA 1
ATOM 2200 C C . GLN A 1 290 ? 0.468 12.350 -1.640 1.00 89.75 290 GLN A C 1
ATOM 2202 O O . GLN A 1 290 ? -0.484 11.823 -1.065 1.00 89.75 290 GLN A O 1
ATOM 2207 N N . PHE A 1 291 ? 1.711 12.283 -1.162 1.00 93.44 291 PHE A N 1
ATOM 2208 C CA . PHE A 1 291 ? 2.027 11.630 0.099 1.00 93.44 291 PHE A CA 1
ATOM 2209 C C . PHE A 1 291 ? 1.415 12.368 1.287 1.00 93.44 291 PHE A C 1
ATOM 2211 O O . PHE A 1 291 ? 0.853 11.721 2.167 1.00 93.44 291 PHE A O 1
ATOM 2218 N N . GLU A 1 292 ? 1.499 13.700 1.316 1.00 92.12 292 GLU A N 1
ATOM 2219 C CA . GLU A 1 292 ? 0.905 14.519 2.373 1.00 92.12 292 GLU A CA 1
ATOM 2220 C C . GLU A 1 292 ? -0.608 14.303 2.461 1.00 92.12 292 GLU A C 1
ATOM 2222 O O . GLU A 1 292 ? -1.136 14.132 3.559 1.00 92.12 292 GLU A O 1
ATOM 2227 N N . HIS A 1 293 ? -1.294 14.220 1.323 1.00 90.62 293 HIS A N 1
ATOM 2228 C CA . HIS A 1 293 ? -2.717 13.909 1.301 1.00 90.62 293 HIS A CA 1
ATOM 2229 C C . HIS A 1 293 ? -2.994 12.473 1.779 1.00 90.62 293 HIS A C 1
ATOM 2231 O O . HIS A 1 293 ? -3.766 12.248 2.710 1.00 90.62 293 HIS A O 1
ATOM 2237 N N . ALA A 1 294 ? -2.311 11.479 1.206 1.00 93.00 294 ALA A N 1
ATOM 2238 C CA . ALA A 1 294 ? -2.547 10.073 1.525 1.00 93.00 294 ALA A CA 1
ATOM 2239 C C . ALA A 1 294 ? -2.206 9.718 2.982 1.00 93.00 294 ALA A C 1
ATOM 2241 O O . ALA A 1 294 ? -2.887 8.904 3.610 1.00 93.00 294 ALA A O 1
ATOM 2242 N N . VAL A 1 295 ? -1.171 10.330 3.563 1.00 95.62 295 VAL A N 1
ATOM 2243 C CA . VAL A 1 295 ? -0.758 10.041 4.942 1.00 95.62 295 VAL A CA 1
ATOM 2244 C C . VAL A 1 295 ? -1.777 10.545 5.971 1.00 95.62 295 VAL A C 1
ATOM 2246 O O . VAL A 1 295 ? -1.829 10.010 7.081 1.00 95.62 295 VAL A O 1
ATOM 2249 N N . GLN A 1 296 ? -2.628 11.518 5.624 1.00 94.94 296 GLN A N 1
ATOM 2250 C CA . GLN A 1 296 ? -3.741 11.938 6.482 1.00 94.94 296 GLN A CA 1
ATOM 2251 C C . GLN A 1 296 ? -4.743 10.794 6.688 1.00 94.94 296 GLN A C 1
ATOM 2253 O O . GLN A 1 296 ? -5.173 10.563 7.818 1.00 94.94 296 GLN A O 1
ATOM 2258 N N . PHE A 1 297 ? -5.027 10.010 5.643 1.00 95.12 297 PHE A N 1
ATOM 2259 C CA . PHE A 1 297 ? -5.864 8.809 5.742 1.00 95.12 297 PHE A CA 1
ATOM 2260 C C . PHE A 1 297 ? -5.269 7.779 6.701 1.00 95.12 297 PHE A C 1
ATOM 2262 O O . PHE A 1 297 ? -5.964 7.251 7.569 1.00 95.12 297 PHE A O 1
ATOM 2269 N N . LEU A 1 298 ? -3.957 7.546 6.598 1.00 95.94 298 LEU A N 1
ATOM 2270 C CA . LEU A 1 298 ? -3.244 6.638 7.493 1.00 95.94 298 LEU A CA 1
ATOM 2271 C C . LEU A 1 298 ? -3.273 7.119 8.946 1.00 95.94 298 LEU A C 1
ATOM 2273 O O . LEU A 1 298 ? -3.486 6.312 9.847 1.00 95.94 298 LEU A O 1
ATOM 2277 N N . ARG A 1 299 ? -3.081 8.421 9.185 1.00 96.25 299 ARG A N 1
ATOM 2278 C CA . ARG A 1 299 ? -3.137 9.022 10.527 1.00 96.25 299 ARG A CA 1
ATOM 2279 C C . ARG A 1 299 ? -4.510 8.869 11.162 1.00 96.25 299 ARG A C 1
ATOM 2281 O O . ARG A 1 299 ? -4.591 8.432 12.307 1.00 96.25 299 ARG A O 1
ATOM 2288 N N . HIS A 1 300 ? -5.561 9.201 10.416 1.00 95.12 300 HIS A N 1
ATOM 2289 C CA . HIS A 1 300 ? -6.932 9.051 10.884 1.00 95.12 300 HIS A CA 1
ATOM 2290 C C . HIS A 1 300 ? -7.229 7.597 11.271 1.00 95.12 300 HIS A C 1
ATOM 2292 O O . HIS A 1 300 ? -7.658 7.328 12.394 1.00 95.12 300 HIS A O 1
ATOM 2298 N N . ASP A 1 301 ? -6.967 6.653 10.364 1.00 94.62 301 ASP A N 1
ATOM 2299 C CA . ASP A 1 301 ? -7.255 5.242 10.615 1.00 94.62 301 ASP A CA 1
ATOM 2300 C C . ASP A 1 301 ? -6.425 4.699 11.782 1.00 94.62 301 ASP A C 1
ATOM 2302 O O . ASP A 1 301 ? -6.928 3.909 12.581 1.00 94.62 301 ASP A O 1
ATOM 2306 N N . LEU A 1 302 ? -5.182 5.164 11.934 1.00 94.94 302 LEU A N 1
ATOM 2307 C CA . LEU A 1 302 ? -4.322 4.797 13.052 1.00 94.94 302 LEU A CA 1
ATOM 2308 C C . LEU A 1 302 ? -4.893 5.269 14.394 1.00 94.94 302 LEU A C 1
ATOM 2310 O O . LEU A 1 302 ? -4.960 4.466 15.324 1.00 94.94 302 LEU A O 1
ATOM 2314 N N . MET A 1 303 ? -5.341 6.526 14.496 1.00 94.62 303 MET A N 1
ATOM 2315 C CA . MET A 1 303 ? -6.012 7.044 15.699 1.00 94.62 303 MET A CA 1
ATOM 2316 C C . MET A 1 303 ? -7.273 6.234 16.006 1.00 94.62 303 MET A C 1
ATOM 2318 O O . MET A 1 303 ? -7.483 5.803 17.140 1.00 94.62 303 MET A O 1
ATOM 2322 N N . ARG A 1 304 ? -8.093 5.961 14.983 1.00 91.56 304 ARG A N 1
ATOM 2323 C CA . ARG A 1 304 ? -9.362 5.255 15.174 1.00 91.56 304 ARG A CA 1
ATOM 2324 C C . ARG A 1 304 ? -9.159 3.822 15.654 1.00 91.56 304 ARG A C 1
ATOM 2326 O O . ARG A 1 304 ? -9.774 3.421 16.636 1.00 91.56 304 ARG A O 1
ATOM 2333 N N . ILE A 1 305 ? -8.262 3.073 15.014 1.00 90.94 305 ILE A N 1
ATOM 2334 C CA . ILE A 1 305 ? -7.946 1.691 15.404 1.00 90.94 305 ILE A CA 1
ATOM 2335 C C . ILE A 1 305 ? -7.284 1.634 16.786 1.00 90.94 305 ILE A C 1
ATOM 2337 O O . ILE A 1 305 ? -7.504 0.684 17.535 1.00 90.94 305 ILE A O 1
ATOM 2341 N N . SER A 1 306 ? -6.513 2.660 17.145 1.00 91.56 306 SER A N 1
ATOM 2342 C CA . SER A 1 306 ? -5.896 2.785 18.469 1.00 91.56 306 SER A CA 1
ATOM 2343 C C . SER A 1 306 ? -6.906 3.074 19.590 1.00 91.56 306 SER A C 1
ATOM 2345 O O . SER A 1 306 ? -6.542 3.038 20.764 1.00 91.56 306 SER A O 1
ATOM 2347 N N . GLY A 1 307 ? -8.174 3.335 19.260 1.00 89.69 307 GLY A N 1
ATOM 2348 C CA . GLY A 1 307 ? -9.223 3.662 20.226 1.00 89.69 307 GLY A CA 1
ATOM 2349 C C . GLY A 1 307 ? -9.325 5.152 20.564 1.00 89.69 307 GLY A C 1
ATOM 2350 O O . GLY A 1 307 ? -10.126 5.521 21.422 1.00 89.69 307 GLY A O 1
ATOM 2351 N N . ASP A 1 308 ? -8.583 6.017 19.870 1.00 91.94 308 ASP A N 1
ATOM 2352 C CA . ASP A 1 308 ? -8.590 7.471 20.059 1.00 91.94 308 ASP A CA 1
ATOM 2353 C C . ASP A 1 308 ? -9.665 8.124 19.169 1.00 91.94 308 ASP A C 1
ATOM 2355 O O . ASP A 1 308 ? -9.398 8.978 18.320 1.00 91.94 308 ASP A O 1
ATOM 2359 N N . ALA A 1 309 ? -10.916 7.681 19.334 1.00 90.56 309 ALA A N 1
ATOM 2360 C CA . ALA A 1 309 ? -12.036 8.057 18.470 1.00 90.56 309 ALA A CA 1
ATOM 2361 C C . ALA A 1 309 ? -12.314 9.571 18.453 1.00 90.56 309 ALA A C 1
ATOM 2363 O O . ALA A 1 309 ? -12.534 10.134 17.380 1.00 90.56 309 ALA A O 1
ATOM 2364 N N . ASP A 1 310 ? -12.243 10.232 19.613 1.00 92.38 310 ASP A N 1
ATOM 2365 C CA . ASP A 1 310 ? -12.456 11.679 19.733 1.00 92.38 310 ASP A CA 1
ATOM 2366 C C . ASP A 1 310 ? -11.372 12.487 18.998 1.00 92.38 310 ASP A C 1
ATOM 2368 O O . ASP A 1 310 ? -11.669 13.511 18.379 1.00 92.38 310 ASP A O 1
ATOM 2372 N N . GLU A 1 311 ? -10.116 12.030 19.051 1.00 94.38 311 GLU A N 1
ATOM 2373 C CA . GLU A 1 311 ? -9.001 12.671 18.346 1.00 94.38 311 GLU A CA 1
ATOM 2374 C C . GLU A 1 311 ? -9.111 12.444 16.837 1.00 94.38 311 GLU A C 1
ATOM 2376 O O . GLU A 1 311 ? -8.933 13.386 16.069 1.00 94.38 311 GLU A O 1
ATOM 2381 N N . ALA A 1 312 ? -9.510 11.241 16.412 1.00 94.50 312 ALA A N 1
ATOM 2382 C CA . ALA A 1 312 ? -9.797 10.947 15.011 1.00 94.50 312 ALA A CA 1
ATOM 2383 C C . ALA A 1 312 ? -10.930 11.834 14.455 1.00 94.50 312 ALA A C 1
ATOM 2385 O O . ALA A 1 312 ? -10.809 12.375 13.359 1.00 94.50 312 ALA A O 1
ATOM 2386 N N . ASP A 1 313 ? -12.012 12.042 15.211 1.00 93.88 313 ASP A N 1
ATOM 2387 C CA . ASP A 1 313 ? -13.121 12.913 14.801 1.00 93.88 313 ASP A CA 1
ATOM 2388 C C . ASP A 1 313 ? -12.716 14.394 14.768 1.00 93.88 313 ASP A C 1
ATOM 2390 O O . ASP A 1 313 ? -13.116 15.133 13.865 1.00 93.88 313 ASP A O 1
ATOM 2394 N N . ALA A 1 314 ? -11.907 14.841 15.734 1.00 95.12 314 ALA A N 1
ATOM 2395 C CA . ALA A 1 314 ? -11.327 16.180 15.706 1.00 95.12 314 ALA A CA 1
ATOM 2396 C C . ALA A 1 314 ? -10.416 16.364 14.484 1.00 95.12 314 ALA A C 1
ATOM 2398 O O . ALA A 1 314 ? -10.507 17.392 13.818 1.00 95.12 314 ALA A O 1
ATOM 2399 N N . PHE A 1 315 ? -9.609 15.353 14.152 1.00 95.94 315 PHE A N 1
ATOM 2400 C CA . PHE A 1 315 ? -8.734 15.360 12.986 1.00 95.94 315 PHE A CA 1
ATOM 2401 C C . PHE A 1 315 ? -9.522 15.547 11.686 1.00 95.94 315 PHE A C 1
ATOM 2403 O O . PHE A 1 315 ? -9.159 16.415 10.896 1.00 95.94 315 PHE A O 1
ATOM 2410 N N . LEU A 1 316 ? -10.618 14.803 11.481 1.00 94.81 316 LEU A N 1
ATOM 2411 C CA . LEU A 1 316 ? -11.451 14.954 10.280 1.00 94.81 316 LEU A CA 1
ATOM 2412 C C . LEU A 1 316 ? -12.061 16.357 10.168 1.00 94.81 316 LEU A C 1
ATOM 2414 O O . LEU A 1 316 ? -12.034 16.966 9.103 1.00 94.81 316 LEU A O 1
ATOM 2418 N N . ARG A 1 317 ? -12.580 16.896 11.278 1.00 94.25 317 ARG A N 1
ATOM 2419 C CA . ARG A 1 317 ? -13.144 18.252 11.314 1.00 94.25 317 ARG A CA 1
ATOM 2420 C C . ARG A 1 317 ? -12.095 19.317 10.985 1.00 94.25 317 ARG A C 1
ATOM 2422 O O . ARG A 1 317 ? -12.401 20.310 10.327 1.00 94.25 317 ARG A O 1
ATOM 2429 N N . ASP A 1 318 ? -10.880 19.143 11.488 1.00 94.62 318 ASP A N 1
ATOM 2430 C CA . ASP A 1 318 ? -9.809 20.121 11.327 1.00 94.62 318 ASP A CA 1
ATOM 2431 C C . ASP A 1 318 ? -9.203 20.086 9.904 1.00 94.62 318 ASP A C 1
ATOM 2433 O O . ASP A 1 318 ? -8.642 21.092 9.482 1.00 94.62 318 ASP A O 1
ATOM 2437 N N . HIS A 1 319 ? -9.393 18.993 9.150 1.00 93.44 319 HIS A N 1
ATOM 2438 C CA . HIS A 1 319 ? -8.968 18.818 7.746 1.00 93.44 319 HIS A CA 1
ATOM 2439 C C . HIS A 1 319 ? -10.165 18.745 6.778 1.00 93.44 319 HIS A C 1
ATOM 2441 O O . HIS A 1 319 ? -10.229 17.913 5.873 1.00 93.44 319 HIS A O 1
ATOM 2447 N N . HIS A 1 320 ? -11.163 19.596 7.008 1.00 91.44 320 HIS A N 1
ATOM 2448 C CA . HIS A 1 320 ? -12.404 19.650 6.229 1.00 91.44 320 HIS A CA 1
ATOM 2449 C C . HIS A 1 320 ? -12.242 20.243 4.820 1.00 91.44 320 HIS A C 1
ATOM 2451 O O . HIS A 1 320 ? -13.188 20.246 4.039 1.00 91.44 320 HIS A O 1
ATOM 2457 N N . ASP A 1 321 ? -11.062 20.770 4.508 1.00 89.12 321 ASP A N 1
ATOM 2458 C CA . ASP A 1 321 ? -10.643 21.217 3.181 1.00 89.12 321 ASP A CA 1
ATOM 2459 C C . ASP A 1 321 ? -10.392 20.043 2.218 1.00 89.12 321 ASP A C 1
ATOM 2461 O O . ASP A 1 321 ? -10.430 20.211 1.000 1.00 89.12 321 ASP A O 1
ATOM 2465 N N . SER A 1 322 ? -10.185 18.841 2.759 1.00 89.62 322 SER A N 1
ATOM 2466 C CA . SER A 1 322 ? -10.102 17.592 2.008 1.00 89.62 322 SER A CA 1
ATOM 2467 C C . SER A 1 322 ? -11.483 16.939 1.902 1.00 89.62 322 SER A C 1
ATOM 2469 O O . SER A 1 322 ? -12.030 16.483 2.908 1.00 89.62 322 SER A O 1
ATOM 2471 N N . GLU A 1 323 ? -12.031 16.847 0.685 1.00 89.62 323 GLU A N 1
ATOM 2472 C CA . GLU A 1 323 ? -13.359 16.259 0.416 1.00 89.62 323 GLU A CA 1
ATOM 2473 C C . GLU A 1 323 ? -13.541 14.871 1.073 1.00 89.62 323 GLU A C 1
ATOM 2475 O O . GLU A 1 323 ? -14.492 14.716 1.841 1.00 89.62 323 GLU A O 1
ATOM 2480 N N . PRO A 1 324 ? -12.616 13.893 0.936 1.00 90.31 324 PRO A N 1
ATOM 2481 C CA . PRO A 1 324 ? -12.782 12.588 1.583 1.00 90.31 324 PRO A CA 1
ATOM 2482 C C . PRO A 1 324 ? -12.829 12.642 3.120 1.00 90.31 324 PRO A C 1
ATOM 2484 O O . PRO A 1 324 ? -13.529 11.844 3.747 1.00 90.31 324 PRO A O 1
ATOM 2487 N N . LEU A 1 325 ? -12.080 13.557 3.749 1.00 91.69 325 LEU A N 1
ATOM 2488 C CA . LEU A 1 325 ? -12.063 13.703 5.211 1.00 91.69 325 LEU A CA 1
ATOM 2489 C C . LEU A 1 325 ? -13.327 14.416 5.711 1.00 91.69 325 LEU A C 1
ATOM 2491 O O . LEU A 1 325 ? -13.903 14.012 6.726 1.00 91.69 325 LEU A O 1
ATOM 2495 N N . ALA A 1 326 ? -13.786 15.431 4.977 1.00 92.19 326 ALA A N 1
ATOM 2496 C CA . ALA A 1 326 ? -15.031 16.131 5.258 1.00 92.19 326 ALA A CA 1
ATOM 2497 C C . ALA A 1 326 ? -16.242 15.196 5.134 1.00 92.19 326 ALA A C 1
ATOM 2499 O O . ALA A 1 326 ? -17.078 15.152 6.041 1.00 92.19 326 ALA A O 1
ATOM 2500 N N . ASP A 1 327 ? -16.294 14.393 4.069 1.00 89.88 327 ASP A N 1
ATOM 2501 C CA . ASP A 1 327 ? -17.340 13.396 3.841 1.00 89.88 327 ASP A CA 1
ATOM 2502 C C . ASP A 1 327 ? -17.375 12.351 4.957 1.00 89.88 327 ASP A C 1
ATOM 2504 O O . ASP A 1 327 ? -18.446 12.027 5.478 1.00 89.88 327 ASP A O 1
ATOM 2508 N N . ALA A 1 328 ? -16.207 11.865 5.389 1.00 89.81 328 ALA A N 1
ATOM 2509 C CA . ALA A 1 328 ? -16.110 10.937 6.510 1.00 89.81 328 ALA A CA 1
ATOM 2510 C C . ALA A 1 328 ? -16.644 11.554 7.813 1.00 89.81 328 ALA A C 1
ATOM 2512 O O . ALA A 1 328 ? -17.384 10.896 8.551 1.00 89.81 328 ALA A O 1
ATOM 2513 N N . TYR A 1 329 ? -16.331 12.824 8.097 1.00 93.00 329 TYR A N 1
ATOM 2514 C CA . TYR A 1 329 ? -16.855 13.494 9.289 1.00 93.00 329 TYR A CA 1
ATOM 2515 C C . TYR A 1 329 ? -18.366 13.706 9.211 1.00 93.00 329 TYR A C 1
ATOM 2517 O O . TYR A 1 329 ? -19.084 13.429 10.175 1.00 93.00 329 TYR A O 1
ATOM 2525 N N . ALA A 1 330 ? -18.866 14.145 8.055 1.00 91.19 330 ALA A N 1
ATOM 2526 C CA . ALA A 1 330 ? -20.290 14.332 7.822 1.00 91.19 330 ALA A CA 1
ATOM 2527 C C . ALA A 1 330 ? -21.051 13.011 7.997 1.00 91.19 330 ALA A C 1
ATOM 2529 O O . ALA A 1 330 ? -22.015 12.957 8.763 1.00 91.19 330 ALA A O 1
ATOM 2530 N N . ALA A 1 331 ? -20.569 11.928 7.381 1.00 87.06 331 ALA A N 1
ATOM 2531 C CA . ALA A 1 331 ? -21.093 10.578 7.564 1.00 87.06 331 ALA A CA 1
ATOM 2532 C C . ALA A 1 331 ? -21.142 10.178 9.047 1.00 87.06 331 ALA A C 1
ATOM 2534 O O . ALA A 1 331 ? -22.134 9.599 9.496 1.00 87.06 331 ALA A O 1
ATOM 2535 N N . ARG A 1 332 ? -20.119 10.540 9.835 1.00 87.06 332 ARG A N 1
ATOM 2536 C CA . ARG A 1 332 ? -20.081 10.255 11.277 1.00 87.06 332 ARG A CA 1
ATOM 2537 C C . ARG A 1 332 ? -21.103 11.025 12.085 1.00 87.06 332 ARG A C 1
ATOM 2539 O O . ARG A 1 332 ? -21.790 10.440 12.922 1.00 87.06 332 ARG A O 1
ATOM 2546 N N . LEU A 1 333 ? -21.250 12.315 11.819 1.00 90.56 333 LEU A N 1
ATOM 2547 C CA . LEU A 1 333 ? -22.276 13.126 12.468 1.00 90.56 333 LEU A CA 1
ATOM 2548 C C . LEU A 1 333 ? -23.681 12.633 12.120 1.00 90.56 333 LEU A C 1
ATOM 2550 O O . LEU A 1 333 ? -24.550 12.616 12.990 1.00 90.56 333 LEU A O 1
ATOM 2554 N N . ILE A 1 334 ? -23.885 12.194 10.877 1.00 87.12 334 ILE A N 1
ATOM 2555 C CA . ILE A 1 334 ? -25.137 11.599 10.414 1.00 87.12 334 ILE A CA 1
ATOM 2556 C C . ILE A 1 334 ? -25.425 10.287 11.157 1.00 87.12 334 ILE A C 1
ATOM 2558 O O . ILE A 1 334 ? -26.505 10.145 11.727 1.00 87.12 334 ILE A O 1
ATOM 2562 N N . ALA A 1 335 ? -24.469 9.355 11.205 1.00 82.94 335 ALA A N 1
ATOM 2563 C CA . ALA A 1 335 ? -24.641 8.069 11.885 1.00 82.94 335 ALA A CA 1
ATOM 2564 C C . ALA A 1 335 ? -24.879 8.222 13.398 1.00 82.94 335 ALA A C 1
ATOM 2566 O O . ALA A 1 335 ? -25.631 7.456 13.994 1.00 82.94 335 ALA A O 1
ATOM 2567 N N . ALA A 1 336 ? -24.275 9.239 14.019 1.00 84.88 336 ALA A N 1
ATOM 2568 C CA . ALA A 1 336 ? -24.484 9.576 15.426 1.00 84.88 336 ALA A CA 1
ATOM 2569 C C . ALA A 1 336 ? -25.745 10.432 15.682 1.00 84.88 336 ALA A C 1
ATOM 2571 O O . ALA A 1 336 ? -25.961 10.870 16.813 1.00 84.88 336 ALA A O 1
ATOM 2572 N N . GLU A 1 337 ? -26.545 10.723 14.650 1.00 87.12 337 GLU A N 1
ATOM 2573 C CA . GLU A 1 337 ? -27.725 11.600 14.700 1.00 87.12 337 GLU A CA 1
ATOM 2574 C C . GLU A 1 337 ? -27.433 13.013 15.260 1.00 87.12 337 GLU A C 1
ATOM 2576 O O . GLU A 1 337 ? -28.298 13.692 15.827 1.00 87.12 337 GLU A O 1
ATOM 2581 N N . ARG A 1 338 ? -26.201 13.506 15.090 1.00 90.38 338 ARG A N 1
ATOM 2582 C CA . ARG A 1 338 ? -25.729 14.819 15.564 1.00 90.38 338 ARG A CA 1
ATOM 2583 C C . ARG A 1 338 ? -26.041 15.928 14.554 1.00 90.38 338 ARG A C 1
ATOM 2585 O O . ARG A 1 338 ? -25.160 16.653 14.097 1.00 90.38 338 ARG A O 1
ATOM 2592 N N . TRP A 1 339 ? -27.321 16.100 14.229 1.00 91.12 339 TRP A N 1
ATOM 2593 C CA . TRP A 1 339 ? -27.786 16.996 13.157 1.00 91.12 339 TRP A CA 1
ATOM 2594 C C . TRP A 1 339 ? -27.362 18.460 13.313 1.00 91.12 339 TRP A C 1
ATOM 2596 O O . TRP A 1 339 ? -27.045 19.117 12.327 1.00 91.12 339 TRP A O 1
ATOM 2606 N N . GLN A 1 340 ? -27.346 18.988 14.540 1.00 94.69 340 GLN A N 1
ATOM 2607 C CA . GLN A 1 340 ? -26.932 20.376 14.765 1.00 94.69 340 GLN A CA 1
ATOM 2608 C C . GLN A 1 340 ? -25.437 20.571 14.499 1.00 94.69 340 GLN A C 1
ATOM 2610 O O . GLN A 1 340 ? -25.044 21.597 13.949 1.00 94.69 340 GLN A O 1
ATOM 2615 N N . ASP A 1 341 ? -24.617 19.589 14.870 1.00 94.81 341 ASP A N 1
ATOM 2616 C CA . ASP A 1 341 ? -23.181 19.629 14.614 1.00 94.81 341 ASP A CA 1
ATOM 2617 C C . ASP A 1 341 ? -22.898 19.471 13.120 1.00 94.81 341 ASP A C 1
ATOM 2619 O O . ASP A 1 341 ? -22.017 20.151 12.606 1.00 94.81 341 ASP A O 1
ATOM 2623 N N . LEU A 1 342 ? -23.692 18.657 12.413 1.00 94.31 342 LEU A N 1
ATOM 2624 C CA . LEU A 1 342 ? -23.612 18.528 10.957 1.00 94.31 342 LEU A CA 1
ATOM 2625 C C . LEU A 1 342 ? -23.902 19.858 10.263 1.00 94.31 342 LEU A C 1
ATOM 2627 O O . LEU A 1 342 ? -23.141 20.260 9.394 1.00 94.31 342 LEU A O 1
ATOM 2631 N N . LEU A 1 343 ? -24.959 20.569 10.666 1.00 94.38 343 LEU A N 1
ATOM 2632 C CA . LEU A 1 343 ? -25.266 21.890 10.107 1.00 94.38 343 LEU A CA 1
ATOM 2633 C C . LEU A 1 343 ? -24.130 22.887 10.359 1.00 94.38 343 LEU A C 1
ATOM 2635 O O . LEU A 1 343 ? -23.698 23.565 9.435 1.00 94.38 343 LEU A O 1
ATOM 2639 N N . ASN A 1 344 ? -23.600 22.925 11.586 1.00 95.31 344 ASN A N 1
ATOM 2640 C CA . ASN A 1 344 ? -22.464 23.787 11.918 1.00 95.31 344 ASN A CA 1
ATOM 2641 C C . ASN A 1 344 ? -21.210 23.428 11.101 1.00 95.31 344 ASN A C 1
ATOM 2643 O O . ASN A 1 344 ? -20.406 24.303 10.789 1.00 95.31 344 ASN A O 1
ATOM 2647 N N . PHE A 1 345 ? -21.022 22.142 10.796 1.00 95.25 345 PHE A N 1
ATOM 2648 C CA . PHE A 1 345 ? -19.914 21.657 9.985 1.00 95.25 345 PHE A CA 1
ATOM 2649 C C . PHE A 1 345 ? -20.086 22.002 8.502 1.00 95.25 345 PHE A C 1
ATOM 2651 O O . PHE A 1 345 ? -19.133 22.447 7.877 1.00 95.25 345 PHE A O 1
ATOM 2658 N N . VAL A 1 346 ? -21.294 21.884 7.950 1.00 92.94 346 VAL A N 1
ATOM 2659 C CA . VAL A 1 346 ? -21.590 22.329 6.578 1.00 92.94 346 VAL A CA 1
ATOM 2660 C C . VAL A 1 346 ? -21.336 23.830 6.436 1.00 92.94 346 VAL A C 1
ATOM 2662 O O . VAL A 1 346 ? -20.635 24.233 5.515 1.00 92.94 346 VAL A O 1
ATOM 2665 N N . ASP A 1 347 ? -21.797 24.644 7.393 1.00 93.44 347 ASP A N 1
ATOM 2666 C CA . ASP A 1 347 ? -21.519 26.088 7.412 1.00 93.44 347 ASP A CA 1
ATOM 2667 C C . ASP A 1 347 ? -20.004 26.389 7.470 1.00 93.44 347 ASP A C 1
ATOM 2669 O O . ASP A 1 347 ? -19.546 27.407 6.948 1.00 93.44 347 ASP A O 1
ATOM 2673 N N . LEU A 1 348 ? -19.217 25.528 8.131 1.00 92.75 348 LEU A N 1
ATOM 2674 C CA . LEU A 1 348 ? -17.756 25.627 8.183 1.00 92.75 348 LEU A CA 1
ATOM 2675 C C . LEU A 1 348 ? -17.131 25.319 6.815 1.00 92.75 348 LEU A C 1
ATOM 2677 O O . LEU A 1 348 ? -16.338 26.124 6.330 1.00 92.75 348 LEU A O 1
ATOM 2681 N N . VAL A 1 349 ? -17.519 24.204 6.192 1.00 91.38 349 VAL A N 1
ATOM 2682 C CA . VAL A 1 349 ? -17.017 23.776 4.876 1.00 91.38 349 VAL A CA 1
ATOM 2683 C C . VAL A 1 349 ? -17.365 24.803 3.798 1.00 91.38 349 VAL A C 1
ATOM 2685 O O . VAL A 1 349 ? -16.474 25.252 3.087 1.00 91.38 349 VAL A O 1
ATOM 2688 N N . GLU A 1 350 ? -18.620 25.262 3.727 1.00 88.75 350 GLU A N 1
ATOM 2689 C CA . GLU A 1 350 ? -19.056 26.275 2.748 1.00 88.75 350 GLU A CA 1
ATOM 2690 C C . GLU A 1 350 ? -18.318 27.614 2.908 1.00 88.75 350 GLU A C 1
ATOM 2692 O O . GLU A 1 350 ? -18.167 28.375 1.951 1.00 88.75 350 GLU A O 1
ATOM 2697 N N . ARG A 1 351 ? -17.870 27.943 4.126 1.00 88.75 351 ARG A N 1
ATOM 2698 C CA . ARG A 1 351 ? -17.110 29.170 4.383 1.00 88.75 351 ARG A CA 1
ATOM 2699 C C . ARG A 1 351 ? -15.677 29.071 3.868 1.00 88.75 351 ARG A C 1
ATOM 2701 O O . ARG A 1 351 ? -15.172 30.055 3.324 1.00 88.75 351 ARG A O 1
ATOM 2708 N N . ASP A 1 352 ? -15.028 27.936 4.106 1.00 83.56 352 ASP A N 1
ATOM 2709 C CA . ASP A 1 352 ? -13.591 27.762 3.886 1.00 83.56 352 ASP A CA 1
ATOM 2710 C C . ASP A 1 352 ? -13.280 27.162 2.492 1.00 83.56 352 ASP A C 1
ATOM 2712 O O . ASP A 1 352 ? -12.188 27.386 1.970 1.00 83.56 352 ASP A O 1
ATOM 2716 N N . ALA A 1 353 ? -14.262 26.526 1.837 1.00 69.25 353 ALA A N 1
ATOM 2717 C CA . ALA A 1 353 ? -14.213 26.017 0.461 1.00 69.25 353 ALA A CA 1
ATOM 2718 C C . ALA A 1 353 ? -15.529 26.326 -0.317 1.00 69.25 353 ALA A C 1
ATOM 2720 O O . ALA A 1 353 ? -16.359 25.433 -0.495 1.00 69.25 353 ALA A O 1
ATOM 2721 N N . PRO A 1 354 ? -15.752 27.592 -0.741 1.00 53.69 354 PRO A N 1
ATOM 2722 C CA . PRO A 1 354 ? -17.026 28.075 -1.303 1.00 53.69 354 PRO A CA 1
ATOM 2723 C C . PRO A 1 354 ? -17.345 27.669 -2.751 1.00 53.69 354 PRO A C 1
ATOM 2725 O O . PRO A 1 354 ? -16.402 27.501 -3.562 1.00 53.69 354 PRO A O 1
#

Secondary structure (DSSP, 8-state):
-----HHHHHHHHHHHHHHSGGGSTTTTS--SS--HHHHHHHHHHHTT-BS-----HHHHHHHHHHHHHHHHHHHHHH-TT-EEETTEEE--TTTSPBP-GGG-TTHHHHHHHHHHHTB--HHHHHHHHHHHHHHHHHHHHTSB-TTSHHHHHHHHHHHHHHHHHHHHHHHS-HHHHHHHHHHHHHHHTSHHHHT-HHHHHHHHTTHHHHTTSTTTHHHHHHHHHHHHHHHHHHHHHS--TT---------PPPTT----PPPHHHHHHHHHH-GGGS-HHHHHHHHHHHHHHHHHHHHHHHHHHTT-HHHHHHHHHHTTTSHHHHHHHHHHHHHTT-HHHHHHHHHHHHHH--

Radius of gyration: 23.7 Å; chains: 1; bounding box: 64×70×55 Å